Protein AF-A0A7S4Q1H0-F1 (afdb_monomer_lite)

Structure (mmCIF, N/CA/C/O backbone):
data_AF-A0A7S4Q1H0-F1
#
_entry.id   AF-A0A7S4Q1H0-F1
#
loop_
_atom_site.group_PDB
_atom_site.id
_atom_site.type_symbol
_atom_site.label_atom_id
_atom_site.label_alt_id
_atom_site.label_comp_id
_atom_site.label_asym_id
_atom_site.label_entity_id
_atom_site.label_seq_id
_atom_site.pdbx_PDB_ins_code
_atom_site.Cartn_x
_atom_site.Cartn_y
_atom_site.Cartn_z
_atom_site.occupancy
_atom_site.B_iso_or_equiv
_atom_site.auth_seq_id
_atom_site.auth_comp_id
_atom_site.auth_asym_id
_atom_site.auth_atom_id
_atom_site.pdbx_PDB_model_num
ATOM 1 N N . GLU A 1 1 ? -28.116 6.107 12.274 1.00 44.00 1 GLU A N 1
ATOM 2 C CA . GLU A 1 1 ? -28.711 5.868 10.937 1.00 44.00 1 GLU A CA 1
ATOM 3 C C . GLU A 1 1 ? -27.842 6.296 9.748 1.00 44.00 1 GLU A C 1
ATOM 5 O O . GLU A 1 1 ? -27.998 5.730 8.678 1.00 44.00 1 GLU A O 1
ATOM 10 N N . THR A 1 2 ? -26.860 7.191 9.889 1.00 46.03 2 THR A N 1
ATOM 11 C CA . THR A 1 2 ? -25.974 7.597 8.771 1.00 46.03 2 THR A CA 1
ATOM 12 C C . THR A 1 2 ? -24.929 6.546 8.357 1.00 46.03 2 THR A C 1
ATOM 14 O O . THR A 1 2 ? -24.353 6.636 7.277 1.00 46.03 2 THR A O 1
ATOM 17 N N . THR A 1 3 ? -24.691 5.531 9.190 1.00 39.44 3 THR A N 1
ATOM 18 C CA . THR A 1 3 ? -23.651 4.504 9.005 1.00 39.44 3 THR A CA 1
ATOM 19 C C . THR A 1 3 ? -24.088 3.334 8.121 1.00 39.44 3 THR A C 1
ATOM 21 O O . THR A 1 3 ? -23.248 2.732 7.459 1.00 39.44 3 THR A O 1
ATOM 24 N N . GLN A 1 4 ? -25.390 3.036 8.059 1.00 47.34 4 GLN A N 1
ATOM 25 C CA . GLN A 1 4 ? -25.937 2.035 7.135 1.00 47.34 4 GLN A CA 1
ATOM 26 C C . GLN A 1 4 ? -26.019 2.578 5.700 1.00 47.34 4 GLN A C 1
ATOM 28 O O . GLN A 1 4 ? -25.719 1.854 4.757 1.00 47.34 4 GLN A O 1
ATOM 33 N N . LEU A 1 5 ? -26.299 3.876 5.527 1.00 44.53 5 LEU A N 1
ATOM 34 C CA . LEU A 1 5 ? -26.477 4.474 4.199 1.00 44.53 5 LEU A CA 1
ATOM 35 C C . LEU A 1 5 ? -25.181 4.541 3.359 1.00 44.53 5 LEU A C 1
ATOM 37 O O . LEU A 1 5 ? -25.241 4.533 2.134 1.00 44.53 5 LEU A O 1
ATOM 41 N N . LEU A 1 6 ? -24.004 4.594 3.999 1.00 48.94 6 LEU A N 1
ATOM 42 C CA . LEU A 1 6 ? -22.696 4.621 3.317 1.00 48.94 6 LEU A CA 1
ATOM 43 C C . LEU A 1 6 ? -22.187 3.231 2.900 1.00 48.94 6 LEU A C 1
ATOM 45 O O . LEU A 1 6 ? -21.289 3.150 2.066 1.00 48.94 6 LEU A O 1
ATOM 49 N N . LEU A 1 7 ? -22.759 2.158 3.458 1.00 51.53 7 LEU A N 1
ATOM 50 C CA . LEU A 1 7 ? -22.417 0.770 3.128 1.00 51.53 7 LEU A CA 1
ATOM 51 C C . LEU A 1 7 ? -23.312 0.176 2.023 1.00 51.53 7 LEU A C 1
ATOM 53 O O . LEU A 1 7 ? -22.919 -0.809 1.403 1.00 51.53 7 LEU A O 1
ATOM 57 N N . ASP A 1 8 ? -24.470 0.790 1.751 1.00 43.31 8 ASP A N 1
ATOM 58 C CA . ASP A 1 8 ? -25.420 0.362 0.706 1.00 43.31 8 ASP A CA 1
ATOM 59 C C . ASP A 1 8 ? -25.086 0.890 -0.699 1.00 43.31 8 ASP A C 1
ATOM 61 O O . ASP A 1 8 ? -25.554 0.366 -1.713 1.00 43.31 8 ASP A O 1
ATOM 65 N N . VAL A 1 9 ? -24.220 1.897 -0.797 1.00 42.66 9 VAL A N 1
ATOM 66 C CA . VAL A 1 9 ? -23.607 2.284 -2.070 1.00 42.66 9 VAL A CA 1
ATOM 67 C C . VAL A 1 9 ? -22.323 1.470 -2.207 1.00 42.66 9 VAL A C 1
ATOM 69 O O . VAL A 1 9 ? -21.642 1.246 -1.217 1.00 42.66 9 VAL A O 1
ATOM 72 N N . ARG A 1 10 ? -21.955 1.035 -3.419 1.00 49.09 10 ARG A N 1
ATOM 73 C CA . ARG A 1 10 ? -20.726 0.274 -3.756 1.00 49.09 10 ARG A CA 1
ATOM 74 C C . ARG A 1 10 ? -19.393 0.994 -3.423 1.00 49.09 10 ARG A C 1
ATOM 76 O O . ARG A 1 10 ? -18.404 0.829 -4.136 1.00 49.09 10 ARG A O 1
ATOM 83 N N . ALA A 1 11 ? -19.357 1.840 -2.403 1.00 54.50 11 ALA A N 1
ATOM 84 C CA . ALA A 1 11 ? -18.175 2.477 -1.872 1.00 54.50 11 ALA A CA 1
ATOM 85 C C . ALA A 1 11 ? -17.279 1.409 -1.239 1.00 54.50 11 ALA A C 1
ATOM 87 O O . ALA A 1 11 ? -17.651 0.742 -0.275 1.00 54.50 11 ALA A O 1
ATOM 88 N N . SER A 1 12 ? -16.084 1.233 -1.797 1.00 63.59 12 SER A N 1
ATOM 89 C CA . SER A 1 12 ? -15.080 0.370 -1.186 1.00 63.59 12 SER A CA 1
ATOM 90 C C . SER A 1 12 ? -14.740 0.917 0.213 1.00 63.59 12 SER A C 1
ATOM 92 O O . SER A 1 12 ? -14.358 2.083 0.323 1.00 63.59 12 SER A O 1
ATOM 94 N N . PRO A 1 13 ? -14.819 0.109 1.286 1.00 64.44 13 PRO A N 1
ATOM 95 C CA . PRO A 1 13 ? -14.624 0.572 2.670 1.00 64.44 13 PRO A CA 1
ATOM 96 C C . PRO A 1 13 ? -13.182 1.010 2.978 1.00 64.44 13 PRO A C 1
ATOM 98 O O . PRO A 1 13 ? -12.915 1.564 4.040 1.00 64.44 13 PRO A O 1
ATOM 101 N N . ASN A 1 14 ? -12.267 0.781 2.034 1.00 70.12 14 ASN A N 1
ATOM 102 C CA . ASN A 1 14 ? -10.851 1.133 2.100 1.00 70.12 14 ASN A CA 1
ATOM 103 C C . ASN A 1 14 ? -10.523 2.452 1.385 1.00 70.12 14 ASN A C 1
ATOM 105 O O . ASN A 1 14 ? -9.353 2.797 1.265 1.00 70.12 14 ASN A O 1
ATOM 109 N N . ILE A 1 15 ? -11.517 3.184 0.864 1.00 67.81 15 ILE A N 1
ATOM 110 C CA . ILE A 1 15 ? -11.254 4.461 0.185 1.00 67.81 15 ILE A CA 1
ATOM 111 C C . ILE A 1 15 ? -10.719 5.467 1.202 1.00 67.81 15 ILE A C 1
ATOM 113 O O . ILE A 1 15 ? -11.435 5.901 2.101 1.00 67.81 15 ILE A O 1
ATOM 117 N N . ALA A 1 16 ? -9.462 5.857 1.031 1.00 67.31 16 ALA A N 1
ATOM 118 C CA . ALA A 1 16 ? -8.827 6.880 1.837 1.00 67.31 16 ALA A CA 1
ATOM 119 C C . ALA A 1 16 ? -9.305 8.289 1.439 1.00 67.31 16 ALA A C 1
ATOM 121 O O . ALA A 1 16 ? -9.498 8.606 0.261 1.00 67.31 16 ALA A O 1
ATOM 122 N N . SER A 1 17 ? -9.480 9.159 2.432 1.00 65.94 17 SER A N 1
ATOM 123 C CA . SER A 1 17 ? -9.762 10.578 2.228 1.00 65.94 17 SER A CA 1
ATOM 124 C C . SER A 1 17 ? -8.616 11.258 1.483 1.00 65.94 17 SER A C 1
ATOM 126 O O . SER A 1 17 ? -7.442 11.023 1.769 1.00 65.94 17 SER A O 1
ATOM 128 N N . ARG A 1 18 ? -8.955 12.206 0.599 1.00 57.50 18 ARG A N 1
ATOM 129 C CA . ARG A 1 18 ? -7.971 13.070 -0.075 1.00 57.50 18 ARG A CA 1
ATOM 130 C C . ARG A 1 18 ? -7.123 13.894 0.899 1.00 57.50 18 ARG A C 1
ATOM 132 O O . ARG A 1 18 ? -6.044 14.344 0.538 1.00 57.50 18 ARG A O 1
ATOM 139 N N . ARG A 1 19 ? -7.591 14.104 2.132 1.00 57.16 19 ARG A N 1
ATOM 140 C CA . ARG A 1 19 ? -6.832 14.803 3.171 1.00 57.16 19 ARG A CA 1
ATOM 141 C C . ARG A 1 19 ? -6.260 13.784 4.151 1.00 57.16 19 ARG A C 1
ATOM 143 O O . ARG A 1 19 ? -6.998 13.201 4.940 1.00 57.16 19 ARG A O 1
ATOM 150 N N . GLY A 1 20 ? -4.948 13.580 4.079 1.00 58.66 20 GLY A N 1
ATOM 151 C CA . GLY A 1 20 ? -4.196 12.754 5.025 1.00 58.66 20 GLY A CA 1
ATOM 152 C C . GLY A 1 20 ? -4.383 11.244 4.880 1.00 58.66 20 GLY A C 1
ATOM 153 O O . GLY A 1 20 ? -3.888 10.514 5.727 1.00 58.66 20 GLY A O 1
ATOM 154 N N . ALA A 1 21 ? -5.073 10.771 3.835 1.00 69.88 21 ALA A N 1
ATOM 155 C CA . ALA A 1 21 ? -5.331 9.352 3.581 1.00 69.88 21 ALA A CA 1
ATOM 156 C C . ALA A 1 21 ? -6.079 8.619 4.713 1.00 69.88 21 ALA A C 1
ATOM 158 O O . ALA A 1 21 ? -5.838 7.446 4.984 1.00 69.88 21 ALA A O 1
ATOM 159 N N . LEU A 1 22 ? -7.011 9.308 5.376 1.00 75.38 22 LEU A N 1
ATOM 160 C CA . LEU A 1 22 ? -7.835 8.705 6.425 1.00 75.38 22 LEU A CA 1
ATOM 161 C C . LEU A 1 22 ? -8.881 7.761 5.831 1.00 75.38 22 LEU A C 1
ATOM 163 O O . LEU A 1 22 ? -9.713 8.191 5.031 1.00 75.38 22 LEU A O 1
ATOM 167 N N . THR A 1 23 ? -8.869 6.496 6.240 1.00 82.44 23 THR A N 1
ATOM 168 C CA . THR A 1 23 ? -9.902 5.524 5.867 1.00 82.44 23 THR A CA 1
ATOM 169 C C . THR A 1 23 ? -11.144 5.686 6.753 1.00 82.44 23 THR A C 1
ATOM 171 O O . THR A 1 23 ? -11.045 6.193 7.877 1.00 82.44 23 THR A O 1
ATOM 174 N N . PRO A 1 24 ? -12.324 5.217 6.309 1.00 83.06 24 PRO A N 1
ATOM 175 C CA . PRO A 1 24 ? -13.521 5.170 7.143 1.00 83.06 24 PRO A CA 1
ATOM 176 C C . PRO A 1 24 ? -13.282 4.467 8.483 1.00 83.06 24 PRO A C 1
ATOM 178 O O . PRO A 1 24 ? -13.817 4.891 9.503 1.00 83.06 24 PRO A O 1
ATOM 181 N N . LEU A 1 25 ? -12.444 3.423 8.492 1.00 85.56 25 LEU A N 1
ATOM 182 C CA . LEU A 1 25 ? -12.119 2.672 9.702 1.00 85.56 25 LEU A CA 1
ATOM 183 C C . LEU A 1 25 ? -11.221 3.470 10.659 1.00 85.56 25 LEU A C 1
ATOM 185 O O . LEU A 1 25 ? -11.446 3.418 11.864 1.00 85.56 25 LEU A O 1
ATOM 189 N N . MET A 1 26 ? -10.271 4.264 10.150 1.00 85.56 26 MET A N 1
ATOM 190 C CA . MET A 1 26 ? -9.488 5.190 10.983 1.00 85.56 26 MET A CA 1
ATOM 191 C C . MET A 1 26 ? -10.375 6.255 11.628 1.00 85.56 26 MET A C 1
ATOM 193 O O . MET A 1 26 ? -10.241 6.514 12.817 1.00 85.56 26 MET A O 1
ATOM 197 N N . LEU A 1 27 ? -11.313 6.836 10.872 1.00 85.00 27 LEU A N 1
ATOM 198 C CA . LEU A 1 27 ? -12.259 7.829 11.399 1.00 85.00 27 LEU A CA 1
ATOM 199 C C . LEU A 1 27 ? -13.192 7.219 12.456 1.00 85.00 27 LEU A C 1
ATOM 201 O O . LEU A 1 27 ? -13.474 7.838 13.481 1.00 85.00 27 LEU A O 1
ATOM 205 N N . ALA A 1 28 ? -13.648 5.986 12.233 1.00 87.69 28 ALA A N 1
ATOM 206 C CA . ALA A 1 28 ? -14.448 5.255 13.208 1.00 87.69 28 ALA A CA 1
ATOM 207 C C . ALA A 1 28 ? -13.664 4.996 14.503 1.00 87.69 28 ALA A C 1
ATOM 209 O O . ALA A 1 28 ? -14.201 5.200 15.595 1.00 87.69 28 ALA A O 1
ATOM 210 N N . ALA A 1 29 ? -12.390 4.619 14.384 1.00 89.75 29 ALA A N 1
ATOM 211 C CA . ALA A 1 29 ? -11.518 4.380 15.524 1.00 89.75 29 ALA A CA 1
ATOM 212 C C . ALA A 1 29 ? -11.158 5.669 16.280 1.00 89.75 29 ALA A C 1
ATOM 214 O O . ALA A 1 29 ? -11.185 5.667 17.508 1.00 89.75 29 ALA A O 1
ATOM 215 N N . ASP A 1 30 ? -10.919 6.774 15.568 1.00 88.31 30 ASP A N 1
ATOM 216 C CA . ASP A 1 30 ? -10.700 8.115 16.133 1.00 88.31 30 ASP A CA 1
ATOM 217 C C . ASP A 1 30 ? -11.925 8.614 16.921 1.00 88.31 30 ASP A C 1
ATOM 219 O O . ASP A 1 30 ? -11.792 9.220 17.979 1.00 88.31 30 ASP A O 1
ATOM 223 N N . SER A 1 31 ? -13.135 8.270 16.466 1.00 86.94 31 SER A N 1
ATOM 224 C CA . SER A 1 31 ? -14.382 8.583 17.181 1.00 86.94 31 SER A CA 1
ATOM 225 C C . SER A 1 31 ? -14.691 7.659 18.372 1.00 86.94 31 SER A C 1
ATOM 227 O O . SER A 1 31 ? -15.638 7.915 19.117 1.00 86.94 31 SER A O 1
ATOM 229 N N . GLY A 1 32 ? -13.949 6.558 18.540 1.00 86.69 32 GLY A N 1
ATOM 230 C CA . GLY A 1 32 ? -14.203 5.554 19.580 1.00 86.69 32 GLY A CA 1
ATOM 231 C C . GLY A 1 32 ? -15.481 4.729 19.366 1.00 86.69 32 GLY A C 1
ATOM 232 O O . GLY A 1 32 ? -15.994 4.126 20.312 1.00 86.69 32 GLY A O 1
ATOM 233 N N . SER A 1 33 ? -16.024 4.701 18.144 1.00 89.25 33 SER A N 1
ATOM 234 C CA . SER A 1 33 ? -17.280 4.014 17.831 1.00 89.25 33 SER A CA 1
ATOM 235 C C . SER A 1 33 ? -17.050 2.531 17.526 1.00 89.25 33 SER A C 1
ATOM 237 O O . SER A 1 33 ? -16.709 2.149 16.404 1.00 89.25 33 SER A O 1
ATOM 239 N N . VAL A 1 34 ? -17.270 1.681 18.533 1.00 89.00 34 VAL A N 1
ATOM 240 C CA . VAL A 1 34 ? -17.137 0.215 18.425 1.00 89.00 34 VAL A CA 1
ATOM 241 C C . VAL A 1 34 ? -18.067 -0.355 17.352 1.00 89.00 34 VAL A C 1
ATOM 243 O O . VAL A 1 34 ? -17.632 -1.146 16.515 1.00 89.00 34 VAL A O 1
ATOM 246 N N . ASP A 1 35 ? -19.325 0.091 17.321 1.00 86.75 35 ASP A N 1
ATOM 247 C CA . ASP A 1 35 ? -20.328 -0.402 16.372 1.00 86.75 35 ASP A CA 1
ATOM 248 C C . ASP A 1 35 ? -19.969 -0.063 14.923 1.00 86.75 35 ASP A C 1
ATOM 250 O O . ASP A 1 35 ? -20.118 -0.897 14.024 1.00 86.75 35 ASP A O 1
ATOM 254 N N . LEU A 1 36 ? -19.454 1.151 14.692 1.00 84.06 36 LEU A N 1
ATOM 255 C CA . LEU A 1 36 ? -19.029 1.590 13.368 1.00 84.06 36 LEU A CA 1
ATOM 256 C C . LEU A 1 36 ? -17.782 0.835 12.903 1.00 84.06 36 LEU A C 1
ATOM 258 O O . LEU A 1 36 ? -17.741 0.380 11.760 1.00 84.06 36 LEU A O 1
ATOM 262 N N . CYS A 1 37 ? -16.807 0.631 13.795 1.00 87.12 37 CYS A N 1
ATOM 263 C CA . CYS A 1 37 ? -15.647 -0.212 13.509 1.00 87.12 37 CYS A CA 1
ATOM 264 C C . CYS A 1 37 ? -16.092 -1.633 13.136 1.00 87.12 37 CYS A C 1
ATOM 266 O O . CYS A 1 37 ? -15.687 -2.154 12.100 1.00 87.12 37 CYS A O 1
ATOM 268 N N . GLY A 1 38 ? -16.995 -2.234 13.915 1.00 84.19 38 GLY A N 1
ATOM 269 C CA . GLY A 1 38 ? -17.528 -3.568 13.639 1.00 84.19 38 GLY A CA 1
ATOM 270 C C . GLY A 1 38 ? -18.278 -3.658 12.306 1.00 84.19 38 GLY A C 1
ATOM 271 O O . GLY A 1 38 ? -18.146 -4.649 11.588 1.00 84.19 38 GLY A O 1
ATOM 272 N N . ALA A 1 39 ? -19.046 -2.628 11.941 1.00 81.75 39 ALA A N 1
ATOM 273 C CA . ALA A 1 39 ? -19.740 -2.565 10.655 1.00 81.75 39 ALA A CA 1
ATOM 274 C C . ALA A 1 39 ? -18.772 -2.495 9.467 1.00 81.75 39 ALA A C 1
ATOM 276 O O . ALA A 1 39 ? -18.934 -3.240 8.500 1.00 81.75 39 ALA A O 1
ATOM 277 N N . LEU A 1 40 ? -17.741 -1.656 9.563 1.00 81.44 40 LEU A N 1
ATOM 278 C CA . LEU A 1 40 ? -16.721 -1.511 8.526 1.00 81.44 40 LEU A CA 1
ATOM 279 C C . LEU A 1 40 ? -15.878 -2.782 8.377 1.00 81.44 40 LEU A C 1
ATOM 281 O O . LEU A 1 40 ? -15.647 -3.238 7.258 1.00 81.44 40 LEU A O 1
ATOM 285 N N . LEU A 1 41 ? -15.489 -3.416 9.484 1.00 81.12 41 LEU A N 1
ATOM 286 C CA . LEU A 1 41 ? -14.774 -4.695 9.464 1.00 81.12 41 LEU A CA 1
ATOM 287 C C . LEU A 1 41 ? -15.608 -5.801 8.801 1.00 81.12 41 LEU A C 1
ATOM 289 O O . LEU A 1 41 ? -15.103 -6.521 7.940 1.00 81.12 41 LEU A O 1
ATOM 293 N N . ARG A 1 42 ? -16.912 -5.888 9.110 1.00 78.56 42 ARG A N 1
ATOM 294 C CA . ARG A 1 42 ? -17.844 -6.805 8.421 1.00 78.56 42 ARG A CA 1
ATOM 295 C C . ARG A 1 42 ? -17.952 -6.516 6.924 1.00 78.56 42 ARG A C 1
ATOM 297 O O . ARG A 1 42 ? -18.091 -7.448 6.134 1.00 78.56 42 ARG A O 1
ATOM 304 N N . ALA A 1 43 ? -17.828 -5.253 6.527 1.00 73.38 43 ALA A N 1
ATOM 305 C CA . ALA A 1 43 ? -17.765 -4.841 5.128 1.00 73.38 43 ALA A CA 1
ATOM 306 C C . ALA A 1 43 ? -16.410 -5.131 4.450 1.00 73.38 43 ALA A C 1
ATOM 308 O O . ALA A 1 43 ? -16.247 -4.812 3.275 1.00 73.38 43 ALA A O 1
ATOM 309 N N . ARG A 1 44 ? -15.464 -5.789 5.140 1.00 73.44 44 ARG A N 1
ATOM 310 C CA . ARG A 1 44 ? -14.085 -6.067 4.697 1.00 73.44 44 ARG A CA 1
ATOM 311 C C . ARG A 1 44 ? -13.189 -4.826 4.630 1.00 73.44 44 ARG A C 1
ATOM 313 O O . ARG A 1 44 ? -12.318 -4.753 3.760 1.00 73.44 44 ARG A O 1
ATOM 320 N N . ALA A 1 45 ? -13.387 -3.870 5.538 1.00 76.56 45 ALA A N 1
ATOM 321 C CA . ALA A 1 45 ? -12.411 -2.810 5.766 1.00 76.56 45 ALA A CA 1
ATOM 322 C C . ALA A 1 45 ? -11.072 -3.405 6.230 1.00 76.56 45 ALA A C 1
ATOM 324 O O . ALA A 1 45 ? -11.046 -4.278 7.098 1.00 76.56 45 ALA A O 1
ATOM 325 N N . ASP A 1 46 ? -9.969 -2.930 5.661 1.00 76.81 46 ASP A N 1
ATOM 326 C CA . ASP A 1 46 ? -8.624 -3.350 6.039 1.00 76.81 46 ASP A CA 1
ATOM 327 C C . ASP A 1 46 ? -8.115 -2.484 7.205 1.00 76.81 46 ASP A C 1
ATOM 329 O O . ASP A 1 46 ? -7.916 -1.273 7.081 1.00 76.81 46 ASP A O 1
ATOM 333 N N . ALA A 1 47 ? -7.944 -3.121 8.365 1.00 81.94 47 ALA A N 1
ATOM 334 C CA . ALA A 1 47 ? -7.508 -2.482 9.603 1.00 81.94 47 ALA A CA 1
ATOM 335 C C . ALA A 1 47 ? -6.022 -2.109 9.618 1.00 81.94 47 ALA A C 1
ATOM 337 O O . ALA A 1 47 ? -5.637 -1.261 10.423 1.00 81.94 47 ALA A O 1
ATOM 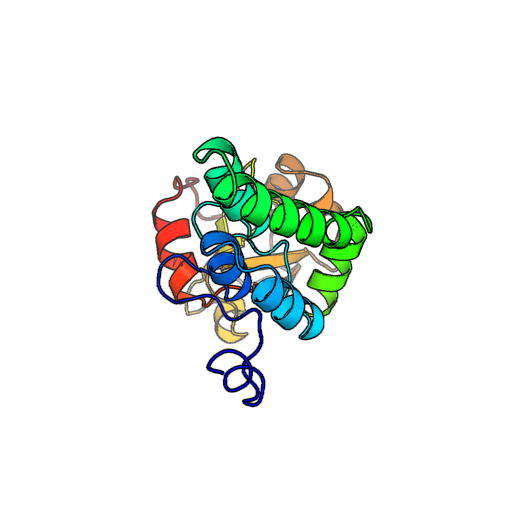338 N N . ALA A 1 48 ? -5.196 -2.703 8.749 1.00 78.25 48 ALA A N 1
ATOM 339 C CA . ALA A 1 48 ? -3.759 -2.424 8.729 1.00 78.25 48 ALA A CA 1
ATOM 340 C C . ALA A 1 48 ? -3.371 -1.315 7.745 1.00 78.25 48 ALA A C 1
ATOM 342 O O . ALA A 1 48 ? -2.186 -0.999 7.623 1.00 78.25 48 ALA A O 1
ATOM 343 N N . LEU A 1 49 ? -4.344 -0.723 7.045 1.00 74.50 49 LEU A N 1
ATOM 344 C CA . LEU A 1 49 ? -4.089 0.457 6.230 1.00 74.50 49 LEU A CA 1
ATOM 345 C C . LEU A 1 49 ? -3.517 1.555 7.104 1.00 74.50 49 LEU A C 1
ATOM 347 O O . LEU A 1 49 ? -4.041 1.831 8.182 1.00 74.50 49 LEU A O 1
ATOM 351 N N . LYS A 1 50 ? -2.448 2.175 6.616 1.00 74.44 50 LYS A N 1
ATOM 352 C CA . LYS A 1 50 ? -1.791 3.305 7.255 1.00 74.44 50 LYS A CA 1
ATOM 353 C C . LYS A 1 50 ? -2.087 4.566 6.468 1.00 74.44 50 LYS A C 1
ATOM 355 O O . LYS A 1 50 ? -2.210 4.524 5.249 1.00 74.44 50 LYS A O 1
ATOM 360 N N . ASN A 1 51 ? -2.219 5.673 7.176 1.00 68.69 51 ASN A N 1
ATOM 361 C CA . ASN A 1 51 ? -2.408 6.987 6.587 1.00 68.69 51 ASN A CA 1
ATOM 362 C C . ASN A 1 51 ? -1.051 7.643 6.261 1.00 68.69 51 ASN A C 1
ATOM 364 O O . ASN A 1 51 ? 0.000 7.009 6.370 1.00 68.69 51 ASN A O 1
ATOM 368 N N . CYS A 1 52 ? -1.045 8.930 5.896 1.00 63.47 52 CYS A N 1
ATOM 369 C CA . CYS A 1 52 ? 0.195 9.629 5.537 1.00 63.47 52 CYS A CA 1
ATOM 370 C C . CYS A 1 52 ? 1.211 9.794 6.680 1.00 63.47 52 CYS A C 1
ATOM 372 O O . CYS A 1 52 ? 2.366 10.114 6.418 1.00 63.47 52 CYS A O 1
ATOM 374 N N . ASN A 1 53 ? 0.775 9.583 7.921 1.00 60.09 53 ASN A N 1
ATOM 375 C CA . ASN A 1 53 ? 1.597 9.640 9.126 1.00 60.09 53 ASN A CA 1
ATOM 376 C C . ASN A 1 53 ? 1.989 8.236 9.607 1.00 60.09 53 ASN A C 1
ATOM 378 O O . ASN A 1 53 ? 2.379 8.079 10.758 1.00 60.09 53 ASN A O 1
ATOM 382 N N . PHE A 1 54 ? 1.827 7.215 8.759 1.00 67.62 54 PHE A N 1
ATOM 383 C CA . PHE A 1 54 ? 2.053 5.806 9.085 1.00 67.62 54 PHE A CA 1
ATOM 384 C C . PHE A 1 54 ? 1.145 5.245 10.193 1.00 67.62 54 PHE A C 1
ATOM 386 O O . PHE A 1 54 ? 1.429 4.174 10.727 1.00 67.62 54 PHE A O 1
ATOM 393 N N . MET A 1 55 ? 0.028 5.920 10.482 1.00 71.31 55 MET A N 1
ATOM 394 C CA . MET A 1 55 ? -0.928 5.532 11.522 1.00 71.31 55 MET A CA 1
ATOM 395 C C . MET A 1 55 ? -2.069 4.711 10.927 1.00 71.31 55 MET A C 1
ATOM 397 O O . MET A 1 55 ? -2.692 5.132 9.948 1.00 71.31 55 MET A O 1
ATOM 401 N N . ASN A 1 56 ? -2.372 3.569 11.531 1.00 84.88 56 ASN A N 1
ATOM 402 C CA . ASN A 1 56 ? -3.542 2.748 11.231 1.00 84.88 56 ASN A CA 1
ATOM 403 C C . ASN A 1 56 ? -4.710 3.048 12.191 1.00 84.88 56 ASN A C 1
ATOM 405 O O . ASN A 1 56 ? -4.602 3.873 13.097 1.00 84.88 56 ASN A O 1
ATOM 409 N N . ALA A 1 57 ? -5.851 2.378 12.005 1.00 87.62 57 ALA A N 1
ATOM 410 C CA . ALA A 1 57 ? -7.028 2.590 12.853 1.00 87.62 57 ALA A CA 1
ATOM 411 C C . ALA A 1 57 ? -6.774 2.274 14.344 1.00 87.62 57 ALA A C 1
ATOM 413 O O . ALA A 1 57 ? -7.293 2.964 15.221 1.00 87.62 57 ALA A O 1
ATOM 414 N N . MET A 1 58 ? -5.954 1.265 14.644 1.00 86.88 58 MET A N 1
ATOM 415 C CA . MET A 1 58 ? -5.606 0.887 16.015 1.00 86.88 58 MET A CA 1
ATOM 416 C C . MET A 1 58 ? -4.733 1.953 16.686 1.00 86.88 58 MET A C 1
ATOM 418 O O . MET A 1 58 ? -4.977 2.275 17.849 1.00 86.88 58 MET A O 1
ATOM 422 N N . ASP A 1 59 ? -3.802 2.567 15.952 1.00 83.81 59 ASP A N 1
ATOM 423 C CA . ASP A 1 59 ? -2.935 3.631 16.469 1.00 83.81 59 ASP A CA 1
ATOM 424 C C . ASP A 1 59 ? -3.747 4.864 16.911 1.00 83.81 59 ASP A C 1
ATOM 426 O O . ASP A 1 59 ? -3.466 5.461 17.955 1.00 83.81 59 ASP A O 1
ATOM 430 N N . TYR A 1 60 ? -4.810 5.210 16.172 1.00 85.94 60 TYR A N 1
ATOM 431 C CA . TYR A 1 60 ? -5.764 6.256 16.572 1.00 85.94 60 TYR A CA 1
ATOM 432 C C . TYR A 1 60 ? -6.497 5.896 17.871 1.00 85.94 60 TYR A C 1
ATOM 434 O O . TYR A 1 60 ? -6.535 6.700 18.806 1.00 85.94 60 TYR A O 1
ATOM 442 N N . ALA A 1 61 ? -7.034 4.676 17.965 1.00 88.81 61 ALA A N 1
ATOM 443 C CA . ALA A 1 61 ? -7.751 4.229 19.158 1.00 88.81 61 ALA A CA 1
ATOM 444 C C . ALA A 1 61 ? -6.841 4.183 20.401 1.00 88.81 61 ALA A C 1
ATOM 446 O O . ALA A 1 61 ? -7.238 4.636 21.477 1.00 88.81 61 ALA A O 1
ATOM 447 N N . MET A 1 62 ? -5.599 3.708 20.259 1.00 85.94 62 MET A N 1
ATOM 448 C CA . MET A 1 62 ? -4.611 3.720 21.343 1.00 85.94 62 MET A CA 1
ATOM 449 C C . MET A 1 62 ? -4.234 5.142 21.765 1.00 85.94 62 MET A C 1
ATOM 451 O O . MET A 1 62 ? -4.158 5.432 22.961 1.00 85.94 62 MET A O 1
ATOM 455 N N . GLY A 1 63 ? -4.033 6.040 20.796 1.00 84.50 63 GLY A N 1
ATOM 456 C CA . GLY A 1 63 ? -3.683 7.436 21.046 1.00 84.50 63 GLY A CA 1
ATOM 457 C C . GLY A 1 63 ? -4.706 8.168 21.917 1.00 84.50 63 GLY A C 1
ATOM 458 O O . GLY A 1 63 ? -4.309 8.987 22.749 1.00 84.50 63 GLY A O 1
ATOM 459 N N . HIS A 1 64 ? -5.994 7.846 21.768 1.00 85.00 64 HIS A N 1
ATOM 460 C CA . HIS A 1 64 ? -7.077 8.356 22.616 1.00 85.00 64 HIS A CA 1
ATOM 461 C C . HIS A 1 64 ? -7.208 7.605 23.942 1.00 85.00 64 HIS A C 1
ATOM 463 O O . HIS A 1 64 ? -7.407 8.235 24.980 1.00 85.00 64 HIS A O 1
ATOM 469 N N . GLN A 1 65 ? -7.034 6.278 23.947 1.00 83.25 65 GLN A N 1
ATOM 470 C CA . GLN A 1 65 ? -7.071 5.468 25.171 1.00 83.25 65 GLN A CA 1
ATOM 471 C C . GLN A 1 65 ? -6.046 5.939 26.217 1.00 83.25 65 GLN A C 1
ATOM 473 O O . GLN A 1 65 ? -6.330 5.890 27.411 1.00 83.25 65 GLN A O 1
ATOM 478 N N . MET A 1 66 ? -4.865 6.384 25.780 1.00 78.44 66 MET A N 1
ATOM 479 C CA . MET A 1 66 ? -3.808 6.875 26.675 1.00 78.44 66 MET A CA 1
ATOM 480 C C . MET A 1 66 ? -4.035 8.316 27.154 1.00 78.44 66 MET A C 1
ATOM 482 O O . MET A 1 66 ? -3.493 8.706 28.183 1.00 78.44 66 MET A O 1
ATOM 486 N N . ARG A 1 67 ? -4.814 9.113 26.411 1.00 80.94 67 ARG A N 1
ATOM 487 C CA . ARG A 1 67 ? -5.081 10.533 26.704 1.00 80.94 67 ARG A CA 1
ATOM 488 C C . ARG A 1 67 ? -6.313 10.759 27.574 1.00 80.94 67 ARG A C 1
ATOM 490 O O . ARG A 1 67 ? -6.421 11.807 28.203 1.00 80.94 67 ARG A O 1
ATOM 497 N N . HIS A 1 68 ? -7.245 9.812 27.574 1.00 82.50 68 HIS A N 1
ATOM 498 C CA . HIS A 1 68 ? -8.520 9.924 28.270 1.00 82.50 68 HIS A CA 1
ATOM 499 C C . HIS A 1 68 ? -8.629 8.948 29.445 1.00 82.50 68 HIS A C 1
ATOM 501 O O . HIS A 1 68 ? -8.000 7.891 29.473 1.00 82.50 68 HIS A O 1
ATOM 507 N N . GLU A 1 69 ? -9.490 9.284 30.404 1.00 81.50 69 GLU A N 1
ATOM 508 C CA . GLU A 1 69 ? -9.795 8.470 31.582 1.00 81.50 69 GLU A CA 1
ATOM 509 C C . GLU A 1 69 ? -11.298 8.145 31.653 1.00 81.50 69 GLU A C 1
ATOM 511 O O . GLU A 1 69 ? -12.105 8.666 30.878 1.00 81.50 69 GLU A O 1
ATOM 516 N N . GLY A 1 70 ? -11.678 7.236 32.554 1.00 84.62 70 GLY A N 1
ATOM 517 C CA . GLY A 1 70 ? -13.079 6.873 32.792 1.00 84.62 70 GLY A 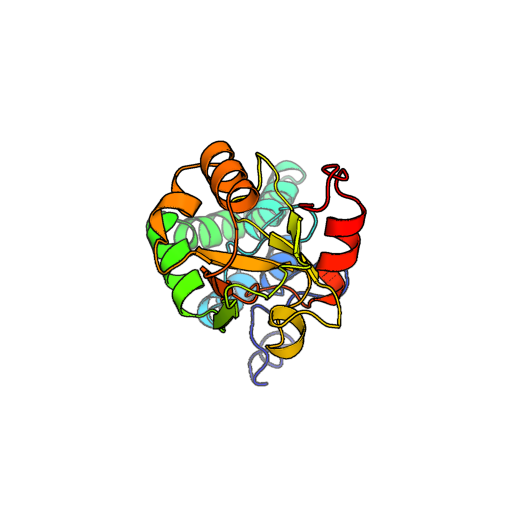CA 1
ATOM 518 C C . GLY A 1 70 ? -13.755 6.153 31.618 1.00 84.62 70 GLY A C 1
ATOM 519 O O . GLY A 1 70 ? -13.161 5.296 30.961 1.00 84.62 70 GLY A O 1
ATOM 520 N N . GLU A 1 71 ? -15.021 6.485 31.360 1.00 81.69 71 GLU A N 1
ATOM 521 C CA . GLU A 1 71 ? -15.855 5.839 30.333 1.00 81.69 71 GLU A CA 1
ATOM 522 C C . GLU A 1 71 ? -15.290 5.999 28.916 1.00 81.69 71 GLU A C 1
ATOM 524 O O . GLU A 1 71 ? -15.355 5.077 28.101 1.00 81.69 71 GLU A O 1
ATOM 529 N N . THR A 1 72 ? -14.675 7.146 28.621 1.00 82.38 72 THR A N 1
ATOM 530 C CA . THR A 1 72 ? -14.053 7.414 27.319 1.00 82.38 72 THR A CA 1
ATOM 531 C C . THR A 1 72 ? -12.908 6.438 27.055 1.00 82.38 72 THR A C 1
ATOM 533 O O . THR A 1 72 ? -12.854 5.824 25.991 1.00 82.38 72 THR A O 1
ATOM 536 N N . ARG A 1 73 ? -12.047 6.190 28.052 1.00 87.38 73 ARG A N 1
ATOM 537 C CA . ARG A 1 73 ? -10.975 5.186 27.958 1.00 87.38 73 ARG A CA 1
ATOM 538 C C . ARG A 1 73 ? -11.516 3.780 27.712 1.00 87.38 73 ARG A C 1
ATOM 540 O O . ARG A 1 73 ? -10.923 3.025 26.946 1.00 87.38 73 ARG A O 1
ATOM 547 N N . GLN A 1 74 ? -12.633 3.424 28.347 1.00 84.69 74 GLN A N 1
ATOM 548 C CA . GLN A 1 74 ? -13.262 2.112 28.171 1.00 84.69 74 GLN A CA 1
ATOM 549 C C . GLN A 1 74 ? -13.802 1.923 26.748 1.00 84.69 74 GLN A C 1
ATOM 551 O O . GLN A 1 74 ? -13.621 0.849 26.174 1.00 84.69 74 GLN A O 1
ATOM 556 N N . ARG A 1 75 ? -14.386 2.970 26.146 1.00 87.50 75 ARG A N 1
ATOM 557 C CA . ARG A 1 75 ? -14.834 2.944 24.741 1.00 87.50 75 ARG A CA 1
ATOM 558 C C . ARG A 1 75 ? -13.672 2.683 23.786 1.00 87.50 75 ARG A C 1
ATOM 560 O O . ARG A 1 75 ? -13.737 1.747 22.992 1.00 87.50 75 ARG A O 1
ATOM 567 N N . PHE A 1 76 ? -12.579 3.435 23.913 1.00 89.19 76 PHE A N 1
ATOM 568 C CA . PHE A 1 76 ? -11.391 3.213 23.083 1.00 89.19 76 PHE A CA 1
ATOM 569 C C . PHE A 1 76 ? -10.733 1.853 23.354 1.00 89.19 76 PHE A C 1
ATOM 571 O O . PHE A 1 76 ? -10.321 1.183 22.414 1.00 89.19 76 PHE A O 1
ATOM 578 N N . SER A 1 77 ? -10.734 1.374 24.602 1.00 90.38 77 SER A N 1
ATOM 579 C CA . SER A 1 77 ? -10.249 0.028 24.937 1.00 90.38 77 SER A CA 1
ATOM 580 C C . SER A 1 77 ? -11.044 -1.083 24.244 1.00 90.38 77 SER A C 1
ATOM 582 O O . SER A 1 77 ? -10.457 -2.080 23.818 1.00 90.38 77 SER A O 1
ATOM 584 N N . ALA A 1 78 ? -12.360 -0.921 24.089 1.00 89.81 78 ALA A N 1
ATOM 585 C CA . ALA A 1 78 ? -13.186 -1.865 23.341 1.00 89.81 78 ALA A CA 1
ATOM 586 C C . ALA A 1 78 ? -12.859 -1.851 21.837 1.00 89.81 78 ALA A C 1
ATOM 588 O O . ALA A 1 78 ? -12.759 -2.917 21.231 1.00 89.81 78 ALA A O 1
ATOM 589 N N . VAL A 1 79 ? -12.622 -0.670 21.252 1.00 90.06 79 VAL A N 1
ATOM 590 C CA . VAL A 1 79 ? -12.163 -0.544 19.855 1.00 90.06 79 VAL A CA 1
ATOM 591 C C . VAL A 1 79 ? -10.798 -1.206 19.663 1.00 90.06 79 VAL A C 1
ATOM 593 O O . VAL A 1 79 ? -10.627 -1.971 18.718 1.00 90.06 79 VAL A O 1
ATOM 596 N N . VAL A 1 80 ? -9.847 -0.971 20.572 1.00 89.00 80 VAL A N 1
ATOM 597 C CA . VAL A 1 80 ? -8.517 -1.597 20.515 1.00 89.00 80 VAL A CA 1
ATOM 598 C C . VAL A 1 80 ? -8.636 -3.118 20.546 1.00 89.00 80 VAL A C 1
ATOM 600 O O . VAL A 1 80 ? -8.062 -3.770 19.687 1.00 89.00 80 VAL A O 1
ATOM 603 N N . ARG A 1 81 ? -9.440 -3.693 21.450 1.00 88.38 81 ARG A N 1
ATOM 604 C CA . ARG A 1 81 ? -9.670 -5.151 21.495 1.00 88.38 81 ARG A CA 1
ATOM 605 C C . ARG A 1 81 ? -10.295 -5.703 20.214 1.00 88.38 81 ARG A C 1
ATOM 607 O O . ARG A 1 81 ? -9.931 -6.790 19.776 1.00 88.38 81 ARG A O 1
ATOM 614 N N . LEU A 1 82 ? -11.239 -4.969 19.626 1.00 88.56 82 LEU A N 1
ATOM 615 C CA . LEU A 1 82 ? -11.882 -5.360 18.374 1.00 88.56 82 LEU A CA 1
ATOM 616 C C . LEU A 1 82 ? -10.873 -5.400 17.217 1.00 88.56 82 LEU A C 1
ATOM 618 O O . LEU A 1 82 ? -10.886 -6.342 16.430 1.00 88.56 82 LEU A O 1
ATOM 622 N N . LEU A 1 83 ? -10.010 -4.386 17.118 1.00 86.00 83 LEU A N 1
ATOM 623 C CA . LEU A 1 83 ? -8.998 -4.292 16.066 1.00 86.00 83 LEU A CA 1
ATOM 624 C C . LEU A 1 83 ? -7.843 -5.275 16.289 1.00 86.00 83 LEU A C 1
ATOM 626 O O . LEU A 1 83 ? -7.392 -5.888 15.329 1.00 86.00 83 LEU A O 1
ATOM 630 N N . ASP A 1 84 ? -7.426 -5.484 17.537 1.00 84.69 84 ASP A N 1
ATOM 631 C CA . ASP A 1 84 ? -6.380 -6.438 17.924 1.00 84.69 84 ASP A CA 1
ATOM 632 C C . ASP A 1 84 ? -6.740 -7.873 17.508 1.00 84.69 84 ASP A C 1
ATOM 634 O O . ASP A 1 84 ? -5.932 -8.567 16.902 1.00 84.69 84 ASP A O 1
ATOM 638 N N . GLY A 1 85 ? -7.997 -8.294 17.695 1.00 78.94 85 GLY A N 1
ATOM 639 C CA . GLY A 1 85 ? -8.465 -9.610 17.239 1.00 78.94 85 GLY A CA 1
ATOM 640 C C . GLY A 1 85 ? -8.472 -9.798 15.713 1.00 78.94 85 GLY A C 1
ATOM 641 O O . GLY A 1 85 ? -8.408 -10.929 15.238 1.00 78.94 85 GLY A O 1
ATOM 642 N N . VAL A 1 86 ? -8.535 -8.707 14.943 1.00 74.44 86 VAL A N 1
ATOM 643 C CA . VAL A 1 86 ? -8.461 -8.725 13.468 1.00 74.44 86 VAL A CA 1
ATOM 644 C C . VAL A 1 86 ? -7.015 -8.625 12.977 1.00 74.44 86 VAL A C 1
ATOM 646 O O . VAL A 1 86 ? -6.676 -9.192 11.940 1.00 74.44 86 VAL A O 1
ATOM 649 N N . LEU A 1 87 ? -6.173 -7.902 13.714 1.00 65.69 87 LEU A N 1
ATOM 650 C CA . LEU A 1 87 ? -4.752 -7.713 13.428 1.00 65.69 87 LEU A CA 1
ATOM 651 C C . LEU A 1 87 ? -3.876 -8.845 13.990 1.00 65.69 87 LEU A C 1
ATOM 653 O O . LEU A 1 87 ? -2.705 -8.934 13.620 1.00 65.69 87 LEU A O 1
ATOM 657 N N . ALA A 1 88 ? -4.433 -9.727 14.828 1.00 55.75 88 ALA A N 1
ATOM 658 C CA . ALA A 1 88 ? -3.787 -10.951 15.286 1.00 55.75 88 ALA A CA 1
ATOM 659 C C . ALA A 1 88 ? -3.248 -11.764 14.088 1.00 55.75 88 ALA A C 1
ATOM 661 O O . ALA A 1 88 ? -3.877 -11.822 13.025 1.00 55.75 88 ALA A O 1
ATOM 662 N N . PRO A 1 89 ? -2.060 -12.376 14.220 1.00 46.91 89 PRO A N 1
ATOM 663 C CA . PRO A 1 89 ? -1.177 -12.616 13.093 1.00 46.91 89 PRO A CA 1
ATOM 664 C C . PRO A 1 89 ? -1.650 -13.824 12.283 1.00 46.91 89 PRO A C 1
ATOM 666 O O . PRO A 1 89 ? -1.254 -14.958 12.529 1.00 46.91 89 PRO A O 1
ATOM 669 N N . THR A 1 90 ? -2.437 -13.586 11.238 1.00 45.19 90 THR A N 1
ATOM 670 C CA . THR A 1 90 ? -2.118 -14.265 9.974 1.00 45.19 90 THR A CA 1
ATOM 671 C C . THR A 1 90 ? -0.823 -13.622 9.512 1.00 45.19 90 THR A C 1
ATOM 673 O O . THR A 1 90 ? -0.726 -12.396 9.569 1.00 45.19 90 THR A O 1
ATOM 676 N N . SER A 1 91 ? 0.203 -14.417 9.205 1.00 51.09 91 SER A N 1
ATOM 677 C CA . SER A 1 91 ? 1.577 -13.916 9.115 1.00 51.09 91 SER A CA 1
ATOM 678 C C . SER A 1 91 ? 1.633 -12.626 8.292 1.00 51.09 91 SER A C 1
ATOM 680 O O . SER A 1 91 ? 0.988 -12.515 7.249 1.00 51.09 91 SER A O 1
ATOM 682 N N . SER A 1 92 ? 2.376 -11.627 8.776 1.00 53.47 92 SER A N 1
ATOM 683 C CA . SER A 1 92 ? 2.589 -10.358 8.063 1.00 53.47 92 SER A CA 1
ATOM 684 C C . SER A 1 92 ? 2.893 -10.597 6.572 1.00 53.47 92 SER A C 1
ATOM 686 O O . SER A 1 92 ? 2.377 -9.892 5.709 1.00 53.47 92 SER A O 1
ATOM 688 N N . ALA A 1 93 ? 3.609 -11.689 6.270 1.00 50.59 93 ALA A N 1
ATOM 689 C CA . ALA A 1 93 ? 3.868 -12.199 4.929 1.00 50.59 93 ALA A CA 1
ATOM 690 C C . ALA A 1 93 ? 2.617 -12.695 4.174 1.00 50.59 93 ALA A C 1
ATOM 692 O O . ALA A 1 93 ? 2.418 -12.284 3.039 1.00 50.59 93 ALA A O 1
ATOM 693 N N . GLU A 1 94 ? 1.746 -13.527 4.754 1.00 49.75 94 GLU A N 1
ATOM 694 C CA . GLU A 1 94 ? 0.503 -13.989 4.108 1.00 49.75 94 GLU A CA 1
ATOM 695 C C . GLU A 1 94 ? -0.503 -12.859 3.889 1.00 49.75 94 GLU A C 1
ATOM 697 O O . GLU A 1 94 ? -1.188 -12.836 2.867 1.00 49.75 94 GLU A O 1
ATOM 702 N N . GLN A 1 95 ? -0.595 -11.902 4.815 1.00 51.59 95 GLN A N 1
ATOM 703 C CA . GLN A 1 95 ? -1.444 -10.724 4.636 1.00 51.59 95 GLN A CA 1
ATOM 704 C C . GLN A 1 95 ? -0.859 -9.780 3.581 1.00 51.59 95 GLN A C 1
ATOM 706 O O . GLN A 1 95 ? -1.597 -9.299 2.718 1.00 51.59 95 GLN A O 1
ATOM 711 N N . ALA A 1 96 ? 0.460 -9.556 3.591 1.00 52.44 96 ALA A N 1
ATOM 712 C CA . ALA A 1 96 ? 1.159 -8.820 2.539 1.00 52.44 96 ALA A CA 1
ATOM 713 C C . ALA A 1 96 ? 1.007 -9.508 1.174 1.00 52.44 96 ALA A C 1
ATOM 715 O O . ALA A 1 96 ? 0.760 -8.834 0.178 1.00 52.44 96 ALA A O 1
ATOM 716 N N . GLU A 1 97 ? 1.058 -10.836 1.124 1.00 55.59 97 GLU A N 1
ATOM 717 C CA . GLU A 1 97 ? 0.918 -11.636 -0.091 1.00 55.59 97 GLU A CA 1
ATOM 718 C C . GLU A 1 97 ? -0.531 -11.661 -0.600 1.00 55.59 97 GLU A C 1
ATOM 720 O O . GLU A 1 97 ? -0.799 -11.424 -1.779 1.00 55.59 97 GLU A O 1
ATOM 725 N N . ALA A 1 98 ? -1.514 -11.829 0.287 1.00 52.22 98 ALA A N 1
ATOM 726 C CA . ALA A 1 98 ? -2.930 -11.709 -0.055 1.00 52.22 98 ALA A CA 1
ATOM 727 C C . ALA A 1 98 ? -3.278 -10.295 -0.556 1.00 52.22 98 ALA A C 1
ATOM 729 O O . ALA A 1 98 ? -4.079 -10.147 -1.487 1.00 52.22 98 ALA A O 1
ATOM 730 N N . ARG A 1 99 ? -2.640 -9.257 0.008 1.00 56.75 99 ARG A N 1
ATOM 731 C CA . ARG A 1 99 ? -2.684 -7.880 -0.505 1.00 56.75 99 ARG A CA 1
ATOM 732 C C . ARG A 1 99 ? -2.029 -7.806 -1.890 1.00 56.75 99 ARG A C 1
ATOM 734 O O . ARG A 1 99 ? -2.680 -7.355 -2.833 1.00 56.75 99 ARG A O 1
ATOM 741 N N . ARG A 1 100 ? -0.807 -8.321 -2.075 1.00 56.66 100 ARG A N 1
ATOM 742 C CA . ARG A 1 100 ? -0.089 -8.370 -3.370 1.00 56.66 100 ARG A CA 1
ATOM 743 C C . ARG A 1 100 ? -0.899 -9.046 -4.476 1.00 56.66 100 ARG A C 1
ATOM 745 O O . ARG A 1 100 ? -0.879 -8.580 -5.615 1.00 56.66 100 ARG A O 1
ATOM 752 N N . ARG A 1 101 ? -1.657 -10.101 -4.166 1.00 57.03 101 ARG A N 1
ATOM 753 C CA . ARG A 1 101 ? -2.514 -10.818 -5.132 1.00 57.03 101 ARG A CA 1
ATOM 754 C C . ARG A 1 101 ? -3.729 -10.021 -5.605 1.00 57.03 101 ARG A C 1
ATOM 756 O O . ARG A 1 101 ? -4.237 -10.287 -6.688 1.00 57.03 101 ARG A O 1
ATOM 763 N N . ARG A 1 102 ? -4.192 -9.030 -4.836 1.00 58.09 102 ARG A N 1
ATOM 764 C CA . ARG A 1 102 ? -5.325 -8.159 -5.210 1.00 58.09 102 ARG A CA 1
ATOM 765 C C . ARG A 1 102 ? -4.896 -6.901 -5.977 1.00 58.09 102 ARG A C 1
ATOM 767 O O . ARG A 1 102 ? -5.756 -6.134 -6.413 1.00 58.09 102 ARG A O 1
ATOM 774 N N . ARG A 1 103 ? -3.587 -6.674 -6.156 1.00 69.31 103 ARG A N 1
ATOM 775 C CA . ARG A 1 103 ? -3.039 -5.508 -6.868 1.00 69.31 103 ARG A CA 1
ATOM 776 C C . ARG A 1 103 ? -3.264 -5.633 -8.370 1.00 69.31 103 ARG A C 1
ATOM 778 O O . ARG A 1 103 ? -3.036 -6.685 -8.961 1.00 69.31 103 ARG A O 1
ATOM 785 N N . ARG A 1 104 ? -3.651 -4.528 -9.018 1.00 71.81 104 ARG A N 1
ATOM 786 C CA . ARG A 1 104 ? -3.521 -4.426 -10.479 1.00 71.81 104 ARG A CA 1
ATOM 787 C C . ARG A 1 104 ? -2.033 -4.432 -10.811 1.00 71.81 104 ARG A C 1
ATOM 789 O O . ARG A 1 104 ? -1.307 -3.557 -10.338 1.00 71.81 104 ARG A O 1
ATOM 796 N N . ARG A 1 105 ? -1.614 -5.415 -11.604 1.00 85.00 105 ARG A N 1
ATOM 797 C CA . ARG A 1 105 ? -0.225 -5.626 -12.010 1.00 85.00 105 ARG A CA 1
ATOM 798 C C . ARG A 1 105 ? 0.010 -5.100 -13.423 1.00 85.00 105 ARG A C 1
ATOM 800 O O . ARG A 1 105 ? -0.870 -5.193 -14.284 1.00 85.00 105 ARG A O 1
ATOM 807 N N . ARG A 1 106 ? 1.186 -4.527 -13.659 1.00 87.94 106 ARG A N 1
ATOM 808 C CA . ARG A 1 106 ? 1.663 -4.111 -14.981 1.00 87.94 106 ARG A CA 1
ATOM 809 C C . ARG A 1 106 ? 3.026 -4.723 -15.217 1.00 87.94 106 ARG A C 1
ATOM 811 O O . ARG A 1 106 ? 3.944 -4.477 -14.448 1.00 87.94 106 ARG A O 1
ATOM 818 N N . ARG A 1 107 ? 3.141 -5.500 -16.286 1.00 91.25 107 ARG A N 1
ATOM 819 C CA . ARG A 1 107 ? 4.403 -6.076 -16.736 1.00 91.25 107 ARG A CA 1
ATOM 820 C C . ARG A 1 107 ? 4.935 -5.230 -17.885 1.00 91.25 107 ARG A C 1
ATOM 822 O O . ARG A 1 107 ? 4.198 -4.987 -18.840 1.00 91.25 107 ARG A O 1
ATOM 829 N N . VAL A 1 108 ? 6.173 -4.768 -17.771 1.00 93.25 108 VAL A N 1
ATOM 830 C CA . VAL A 1 108 ? 6.831 -3.881 -18.738 1.00 93.25 108 VAL A CA 1
ATOM 831 C C . VAL A 1 108 ? 8.163 -4.509 -19.115 1.00 93.25 108 VAL A C 1
ATOM 833 O O . VAL A 1 108 ? 8.989 -4.765 -18.243 1.00 93.25 108 VAL A O 1
ATOM 836 N N . ALA A 1 109 ? 8.354 -4.792 -20.400 1.00 93.62 109 ALA A N 1
ATOM 837 C CA . ALA A 1 109 ? 9.588 -5.369 -20.919 1.00 93.62 109 ALA A CA 1
ATOM 838 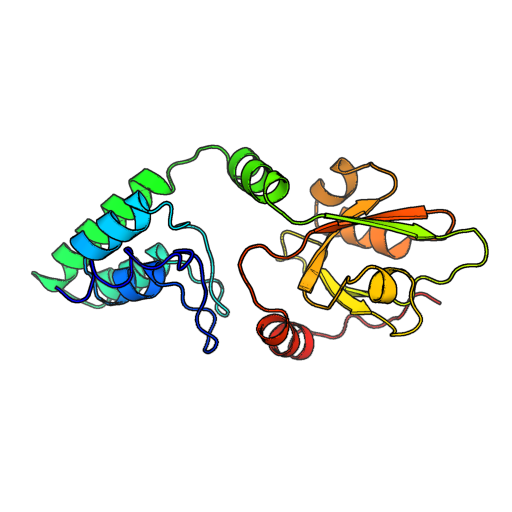C C . ALA A 1 109 ? 10.445 -4.274 -21.562 1.00 93.62 109 ALA A C 1
ATOM 840 O O . ALA A 1 109 ? 9.945 -3.497 -22.370 1.00 93.62 109 ALA A O 1
ATOM 841 N N . TYR A 1 110 ? 11.727 -4.238 -21.220 1.00 93.06 110 TYR A N 1
ATOM 842 C CA . TYR A 1 110 ? 12.734 -3.363 -21.808 1.00 93.06 110 TYR A CA 1
ATOM 843 C C . TYR A 1 110 ? 13.657 -4.203 -22.689 1.00 93.06 110 TYR A C 1
ATOM 845 O O . TYR A 1 110 ? 14.230 -5.185 -22.220 1.00 93.06 110 TYR A O 1
ATOM 853 N N . ALA A 1 111 ? 13.782 -3.836 -23.963 1.00 91.88 111 ALA A N 1
ATOM 854 C CA . ALA A 1 111 ? 14.713 -4.428 -24.919 1.00 91.88 111 ALA A CA 1
ATOM 855 C C . ALA A 1 111 ? 16.116 -3.810 -24.786 1.00 91.88 111 ALA A C 1
ATOM 857 O O . ALA A 1 111 ? 16.278 -2.764 -24.170 1.00 91.88 111 ALA A O 1
ATOM 858 N N . GLU A 1 112 ? 17.131 -4.420 -25.403 1.00 89.31 112 GLU A N 1
ATOM 859 C CA . GLU A 1 112 ? 18.550 -4.019 -25.284 1.00 89.31 112 GLU A CA 1
ATOM 860 C C . GLU A 1 112 ? 18.827 -2.523 -25.526 1.00 89.31 112 GLU A C 1
ATOM 862 O O . GLU A 1 112 ? 19.704 -1.948 -24.888 1.00 89.31 112 GLU A O 1
ATOM 867 N N . ASN A 1 113 ? 18.069 -1.881 -26.420 1.00 88.50 113 ASN A N 1
ATOM 868 C CA . ASN A 1 113 ? 18.248 -0.467 -26.773 1.00 88.50 113 ASN A CA 1
ATOM 869 C C . ASN A 1 113 ? 17.360 0.495 -25.971 1.00 88.50 113 ASN A C 1
ATOM 871 O O . ASN A 1 113 ? 17.464 1.713 -26.141 1.00 88.50 113 ASN A O 1
ATOM 875 N N . ASP A 1 114 ? 16.469 -0.031 -25.135 1.00 89.00 114 ASP A N 1
ATOM 876 C CA . ASP A 1 114 ? 15.579 0.798 -24.339 1.00 89.00 114 ASP A CA 1
ATOM 877 C C . ASP A 1 114 ? 16.329 1.455 -23.179 1.00 89.00 114 ASP A C 1
ATOM 879 O O . ASP A 1 114 ? 17.423 1.054 -22.781 1.00 89.00 114 ASP A O 1
ATOM 883 N N . ARG A 1 115 ? 15.735 2.505 -22.617 1.00 88.31 115 ARG A N 1
ATOM 884 C CA . ARG A 1 115 ? 16.231 3.157 -21.404 1.00 88.31 115 ARG A CA 1
ATOM 885 C C . ARG A 1 115 ? 15.159 3.092 -20.335 1.00 88.31 115 ARG A C 1
ATOM 887 O O . ARG A 1 115 ? 13.984 3.263 -20.639 1.00 88.31 115 ARG A O 1
ATOM 894 N N . ILE A 1 116 ? 15.589 2.873 -19.096 1.00 90.75 116 ILE A N 1
ATOM 895 C CA . ILE A 1 116 ? 14.722 2.901 -17.919 1.00 90.75 116 ILE A CA 1
ATOM 896 C C . ILE A 1 116 ? 14.821 4.306 -17.314 1.00 90.75 116 ILE A C 1
ATOM 898 O O . ILE A 1 116 ? 15.735 4.610 -16.552 1.00 90.75 116 ILE A O 1
ATOM 902 N N . GLY A 1 117 ? 13.891 5.176 -17.688 1.00 89.69 117 GLY A N 1
ATOM 903 C CA . GLY A 1 117 ? 13.688 6.530 -17.173 1.00 89.69 117 GLY A CA 1
ATOM 904 C C . GLY A 1 117 ? 12.810 6.566 -15.919 1.00 89.69 117 GLY A C 1
ATOM 905 O O . GLY A 1 117 ? 11.965 7.450 -15.782 1.00 89.69 117 GLY A O 1
ATOM 906 N N . ILE A 1 118 ? 12.980 5.595 -15.017 1.00 89.12 118 ILE A N 1
ATOM 907 C CA . ILE A 1 118 ? 12.271 5.523 -13.734 1.00 89.12 118 ILE A CA 1
ATOM 908 C C . ILE A 1 118 ? 13.195 6.013 -12.623 1.00 89.12 118 ILE A C 1
ATOM 910 O O . ILE A 1 118 ? 14.315 5.524 -12.465 1.00 89.12 118 ILE A O 1
ATOM 914 N N . LEU A 1 119 ? 12.699 6.949 -11.818 1.00 85.44 119 LEU A N 1
ATOM 915 C CA . LEU A 1 119 ? 13.317 7.329 -10.558 1.00 85.44 119 LEU A CA 1
ATOM 916 C C . LEU A 1 119 ? 12.685 6.518 -9.430 1.00 85.44 119 LEU A C 1
ATOM 918 O O . LEU A 1 119 ? 11.461 6.474 -9.305 1.00 85.44 119 LEU A O 1
ATOM 922 N N . TRP A 1 120 ? 13.515 5.910 -8.591 1.00 85.25 120 TRP A N 1
ATOM 923 C CA . TRP A 1 120 ? 13.072 5.044 -7.503 1.00 85.25 120 TRP A CA 1
ATOM 924 C C . TRP A 1 120 ? 13.094 5.775 -6.160 1.00 85.25 120 TRP A C 1
ATOM 926 O O . TRP A 1 120 ? 13.881 6.698 -5.942 1.00 85.25 120 TRP A O 1
ATOM 936 N N . TYR A 1 121 ? 12.219 5.353 -5.258 1.00 79.75 121 TYR A N 1
ATOM 937 C CA . TYR A 1 121 ? 12.249 5.693 -3.848 1.00 79.75 121 TYR A CA 1
ATOM 938 C C . TYR A 1 121 ? 12.675 4.458 -3.059 1.00 79.75 121 TYR A C 1
ATOM 940 O O . TYR A 1 121 ? 12.045 3.400 -3.147 1.00 79.75 121 TYR A O 1
ATOM 948 N N . LEU A 1 122 ? 13.776 4.621 -2.336 1.00 72.38 122 LEU A N 1
ATOM 949 C CA . LEU A 1 122 ? 14.431 3.614 -1.520 1.00 72.38 122 LEU A CA 1
ATOM 950 C C . LEU A 1 122 ? 14.576 4.250 -0.141 1.00 72.38 122 LEU A C 1
ATOM 952 O O . LEU A 1 122 ? 15.260 5.261 0.000 1.00 72.38 122 LEU A O 1
ATOM 956 N N . ASP A 1 123 ? 13.875 3.701 0.834 1.00 66.88 123 ASP A N 1
ATOM 957 C CA . ASP A 1 123 ? 13.957 4.112 2.229 1.00 66.88 123 ASP A CA 1
ATOM 958 C C . ASP A 1 123 ? 14.257 2.854 3.031 1.00 66.88 123 ASP A C 1
ATOM 960 O O . ASP A 1 123 ? 13.675 1.799 2.757 1.00 66.88 123 ASP A O 1
ATOM 964 N N . ASP A 1 124 ? 15.191 2.951 3.971 1.00 59.81 124 ASP A N 1
ATOM 965 C CA . ASP A 1 124 ? 15.591 1.819 4.806 1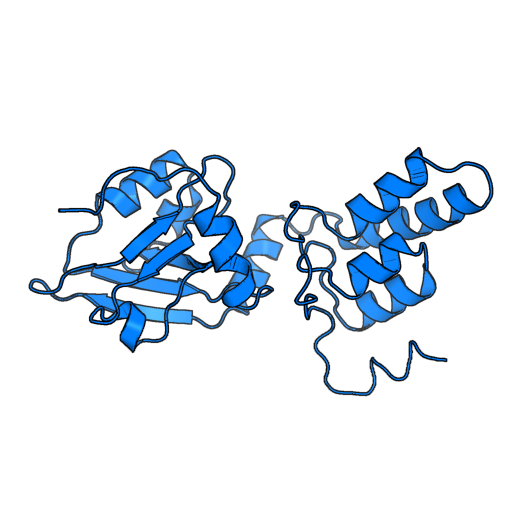.00 59.81 124 ASP A CA 1
ATOM 966 C C . ASP A 1 124 ? 14.422 1.350 5.689 1.00 59.81 124 ASP A C 1
ATOM 968 O O . ASP A 1 124 ? 14.370 0.182 6.075 1.00 59.81 124 ASP A O 1
ATOM 972 N N . GLU A 1 125 ? 13.444 2.232 5.931 1.00 56.44 125 GLU A N 1
ATOM 973 C CA . GLU A 1 125 ? 12.189 1.916 6.616 1.00 56.44 125 GLU A CA 1
ATOM 974 C C . GLU A 1 125 ? 11.047 1.496 5.670 1.00 56.44 125 GLU A C 1
ATOM 976 O O . GLU A 1 125 ? 10.010 1.020 6.137 1.00 56.44 125 GLU A O 1
ATOM 981 N N . ALA A 1 126 ? 11.187 1.652 4.345 1.00 59.66 126 ALA A N 1
ATOM 982 C CA . ALA A 1 126 ? 10.129 1.270 3.408 1.00 59.66 126 ALA A CA 1
ATOM 983 C C . ALA A 1 126 ? 10.148 -0.230 3.106 1.00 59.66 126 ALA A C 1
ATOM 985 O O . ALA A 1 126 ? 11.153 -0.794 2.677 1.00 59.66 126 ALA A O 1
ATOM 986 N N . ASP A 1 127 ? 8.981 -0.865 3.216 1.00 65.31 127 ASP A N 1
ATOM 987 C CA . ASP A 1 127 ? 8.789 -2.293 2.940 1.00 65.31 127 ASP A CA 1
ATOM 988 C C . ASP A 1 127 ? 8.844 -2.660 1.442 1.00 65.31 127 ASP A C 1
ATOM 990 O O . ASP A 1 127 ? 8.970 -3.837 1.099 1.00 65.31 127 ASP A O 1
ATOM 994 N N . GLU A 1 128 ? 8.757 -1.684 0.531 1.00 76.06 128 GLU A N 1
ATOM 995 C CA . GLU A 1 128 ? 8.715 -1.894 -0.923 1.00 76.06 128 GLU A CA 1
ATOM 996 C C . GLU A 1 128 ? 9.537 -0.829 -1.669 1.00 76.06 128 GLU A C 1
ATOM 998 O O . GLU A 1 128 ? 9.660 0.310 -1.222 1.00 76.06 128 GLU A O 1
ATOM 1003 N N . VAL A 1 129 ? 10.071 -1.189 -2.842 1.00 82.94 129 VAL A N 1
ATOM 1004 C CA . VAL A 1 129 ? 10.681 -0.222 -3.769 1.00 82.94 129 VAL A CA 1
ATOM 1005 C C . VAL A 1 129 ? 9.565 0.498 -4.507 1.00 82.94 129 VAL A C 1
ATOM 1007 O O . VAL A 1 129 ? 8.777 -0.142 -5.207 1.00 82.94 129 VAL A O 1
ATOM 1010 N N . LEU A 1 130 ? 9.506 1.821 -4.383 1.00 83.62 130 LEU A N 1
ATOM 1011 C CA . LEU A 1 130 ? 8.448 2.612 -5.002 1.00 83.62 130 LEU A CA 1
ATOM 1012 C C . LEU A 1 130 ? 8.973 3.414 -6.190 1.00 83.62 130 LEU A C 1
ATOM 1014 O O . LEU A 1 130 ? 10.113 3.868 -6.227 1.00 83.62 130 LEU A O 1
ATOM 1018 N N . VAL A 1 131 ? 8.106 3.624 -7.166 1.00 86.62 131 VAL A N 1
ATOM 1019 C CA . VAL A 1 131 ? 8.317 4.542 -8.275 1.00 86.62 131 VAL A CA 1
ATOM 1020 C C . VAL A 1 131 ? 8.136 5.959 -7.746 1.00 86.62 131 VAL A C 1
ATOM 1022 O O . VAL A 1 131 ? 7.052 6.334 -7.304 1.00 86.62 131 VAL A O 1
ATOM 1025 N N . ARG A 1 132 ? 9.191 6.766 -7.798 1.00 81.88 132 ARG A N 1
ATOM 1026 C CA . ARG A 1 132 ? 9.142 8.191 -7.463 1.00 81.88 132 ARG A CA 1
ATOM 1027 C C . ARG A 1 132 ? 8.632 9.016 -8.635 1.00 81.88 132 ARG A C 1
ATOM 1029 O O . ARG A 1 132 ? 7.754 9.855 -8.466 1.00 81.88 132 ARG A O 1
ATOM 1036 N N . GLU A 1 133 ? 9.193 8.764 -9.808 1.00 82.94 133 GLU A N 1
ATOM 1037 C CA . GLU A 1 133 ? 8.893 9.473 -11.049 1.00 82.94 133 GLU A CA 1
ATOM 1038 C C . GLU A 1 133 ? 9.130 8.532 -12.231 1.00 82.94 133 GLU A C 1
ATOM 1040 O O . GLU A 1 133 ? 9.963 7.628 -12.153 1.00 82.94 133 GLU A O 1
ATOM 1045 N N . VAL A 1 134 ? 8.390 8.731 -13.318 1.00 88.19 134 VAL A N 1
ATOM 1046 C CA . VAL A 1 134 ? 8.577 8.000 -14.574 1.00 88.19 134 VAL A CA 1
ATOM 1047 C C . VAL A 1 134 ? 8.556 9.018 -15.699 1.00 88.19 134 VAL A C 1
ATOM 1049 O O . VAL A 1 134 ? 7.602 9.791 -15.779 1.00 88.19 134 VAL A O 1
ATOM 1052 N N . ALA A 1 135 ? 9.577 9.006 -16.554 1.00 88.56 135 ALA A N 1
ATOM 1053 C CA . ALA A 1 135 ? 9.617 9.850 -17.742 1.00 88.56 135 ALA A CA 1
ATOM 1054 C C . ALA A 1 135 ? 8.420 9.555 -18.664 1.00 88.56 135 ALA A C 1
ATOM 1056 O O . ALA A 1 135 ? 8.035 8.396 -18.834 1.00 88.56 135 ALA A O 1
ATOM 1057 N N . GLU A 1 136 ? 7.826 10.587 -19.266 1.00 87.38 136 GLU A N 1
ATOM 1058 C CA . GLU A 1 136 ? 6.613 10.438 -20.086 1.00 87.38 136 GLU A CA 1
ATOM 1059 C C . GLU A 1 136 ? 6.846 9.542 -21.313 1.00 87.38 136 GLU A C 1
ATOM 1061 O O . GLU A 1 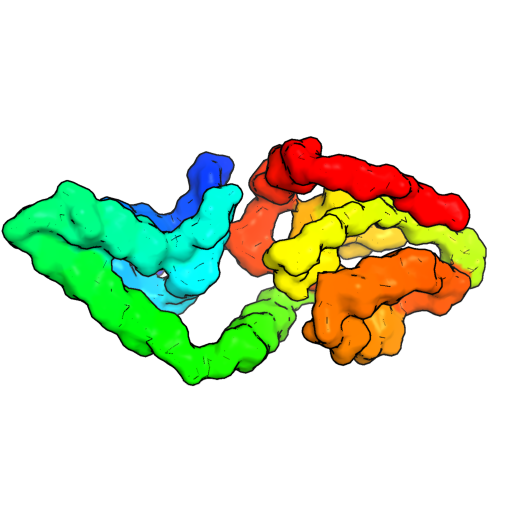136 ? 5.966 8.800 -21.759 1.00 87.38 136 GLU A O 1
ATOM 1066 N N . GLU A 1 137 ? 8.065 9.569 -21.840 1.00 89.75 137 GLU A N 1
ATOM 1067 C CA . GLU A 1 137 ? 8.504 8.754 -22.959 1.00 89.75 137 GLU A CA 1
ATOM 1068 C C . GLU A 1 137 ? 8.766 7.283 -22.599 1.00 89.75 137 GLU A C 1
ATOM 1070 O O . GLU A 1 137 ? 8.834 6.461 -23.520 1.00 89.75 137 GLU A O 1
ATOM 1075 N N . ASP A 1 138 ? 8.875 6.941 -21.309 1.00 92.56 138 ASP A N 1
ATOM 1076 C CA . ASP A 1 138 ? 9.221 5.601 -20.829 1.00 92.56 138 ASP A CA 1
ATOM 1077 C C . ASP A 1 138 ? 8.098 4.584 -21.083 1.00 92.56 138 ASP A C 1
ATOM 1079 O O . ASP A 1 138 ? 6.898 4.874 -20.995 1.00 92.56 138 ASP A O 1
ATOM 1083 N N . GLN A 1 139 ? 8.489 3.340 -21.350 1.00 91.94 139 GLN A N 1
ATOM 1084 C CA . GLN A 1 139 ? 7.561 2.231 -21.538 1.00 91.94 139 GLN A CA 1
ATOM 1085 C C . GLN A 1 139 ? 6.661 1.993 -20.318 1.00 91.94 139 GLN A C 1
ATOM 1087 O O . GLN A 1 139 ? 5.473 1.704 -20.480 1.00 91.94 139 GLN A O 1
ATOM 1092 N N . ALA A 1 140 ? 7.179 2.172 -19.102 1.00 90.56 140 ALA A N 1
ATOM 1093 C CA . ALA A 1 140 ? 6.401 2.099 -17.875 1.00 90.56 140 ALA A CA 1
ATOM 1094 C C . ALA A 1 140 ? 5.316 3.179 -17.833 1.00 90.56 140 ALA A C 1
ATOM 1096 O O . ALA A 1 140 ? 4.167 2.871 -17.500 1.00 90.56 140 ALA A O 1
ATOM 1097 N N . HIS A 1 141 ? 5.615 4.414 -18.252 1.00 89.12 141 HIS A N 1
ATOM 1098 C CA . HIS A 1 141 ? 4.605 5.470 -18.305 1.00 89.12 141 HIS A CA 1
ATOM 1099 C C . HIS A 1 141 ? 3.496 5.136 -19.308 1.00 89.12 141 HIS A C 1
ATOM 1101 O O . HIS A 1 141 ? 2.307 5.234 -18.977 1.00 89.12 141 HIS A O 1
ATOM 1107 N N . ARG A 1 142 ? 3.867 4.644 -20.497 1.00 90.56 142 ARG A N 1
ATOM 1108 C CA . ARG A 1 142 ? 2.919 4.189 -21.533 1.00 90.56 142 ARG A CA 1
ATOM 1109 C C . ARG A 1 142 ? 2.072 3.000 -21.077 1.00 90.56 142 ARG A C 1
ATOM 1111 O O . ARG A 1 142 ? 0.891 2.927 -21.403 1.00 90.56 142 ARG A O 1
ATOM 1118 N N . ALA A 1 143 ? 2.642 2.104 -20.272 1.00 87.81 143 ALA A N 1
ATOM 1119 C CA . ALA A 1 143 ? 1.935 0.977 -19.661 1.00 87.81 143 ALA A CA 1
ATOM 1120 C C . ALA A 1 143 ? 1.002 1.388 -18.499 1.00 87.81 143 ALA A C 1
ATOM 1122 O O . ALA A 1 143 ? 0.270 0.550 -17.957 1.00 87.81 143 ALA A O 1
ATOM 1123 N N . GLY A 1 144 ? 0.998 2.671 -18.120 1.00 86.12 144 GLY A N 1
ATOM 1124 C CA . GLY A 1 144 ? 0.148 3.218 -17.064 1.00 86.12 144 GLY A CA 1
ATOM 1125 C C . GLY A 1 144 ? 0.758 3.155 -15.663 1.00 86.12 144 GLY A C 1
ATOM 1126 O O . GLY A 1 144 ? 0.023 3.316 -14.695 1.00 86.12 144 GLY A O 1
ATOM 1127 N N . VAL A 1 145 ? 2.065 2.906 -15.539 1.00 87.69 145 VAL A N 1
ATOM 1128 C CA . VAL A 1 145 ? 2.798 3.003 -14.267 1.00 87.69 145 VAL A CA 1
ATOM 1129 C C . VAL A 1 145 ? 2.997 4.476 -13.923 1.00 87.69 145 VAL A C 1
ATOM 1131 O O . VAL A 1 145 ? 3.228 5.313 -14.802 1.00 87.69 145 VAL A O 1
ATOM 1134 N N . ARG A 1 146 ? 2.858 4.815 -12.644 1.00 86.25 146 ARG A N 1
ATOM 1135 C CA . ARG A 1 146 ? 2.899 6.192 -12.139 1.00 86.25 146 ARG A CA 1
ATOM 1136 C C . ARG A 1 146 ? 3.652 6.244 -10.814 1.00 86.25 146 ARG A C 1
ATOM 1138 O O . ARG A 1 146 ? 4.013 5.207 -10.259 1.00 86.25 146 ARG A O 1
ATOM 1145 N N . ALA A 1 147 ? 3.878 7.451 -10.304 1.00 82.88 147 ALA A N 1
ATOM 1146 C CA . ALA A 1 147 ? 4.458 7.632 -8.979 1.00 82.88 147 ALA A CA 1
ATOM 1147 C C . ALA A 1 147 ? 3.631 6.901 -7.902 1.00 82.88 147 ALA A C 1
ATOM 1149 O O . ALA A 1 147 ? 2.404 6.828 -7.979 1.00 82.88 147 ALA A O 1
ATOM 1150 N N . GLY A 1 148 ? 4.313 6.324 -6.916 1.00 78.38 148 GLY A N 1
ATOM 1151 C CA . GLY A 1 148 ? 3.727 5.503 -5.854 1.00 78.38 148 GLY A CA 1
ATOM 1152 C C . GLY A 1 148 ? 3.503 4.032 -6.222 1.00 78.38 148 GLY A C 1
ATOM 1153 O O . GLY A 1 148 ? 3.161 3.238 -5.350 1.00 78.38 148 GLY A O 1
ATOM 1154 N N . TRP A 1 149 ? 3.697 3.631 -7.484 1.00 85.75 149 TRP A N 1
ATOM 1155 C CA . TRP A 1 149 ? 3.649 2.217 -7.869 1.00 85.75 149 TRP A CA 1
ATOM 1156 C C . TRP A 1 149 ? 4.823 1.438 -7.282 1.00 85.75 149 TRP A C 1
ATOM 1158 O O . TRP A 1 149 ? 5.945 1.928 -7.274 1.00 85.75 149 TRP A O 1
ATOM 1168 N N . ALA A 1 150 ? 4.574 0.221 -6.803 1.00 85.81 150 ALA A N 1
ATOM 1169 C CA . ALA A 1 150 ? 5.611 -0.629 -6.227 1.00 85.81 150 ALA A CA 1
ATOM 1170 C C . ALA A 1 150 ? 6.239 -1.524 -7.299 1.00 85.81 150 ALA A C 1
ATOM 1172 O O . ALA A 1 150 ? 5.514 -2.097 -8.117 1.00 85.81 150 ALA A O 1
ATOM 1173 N N . LEU A 1 151 ? 7.560 -1.689 -7.270 1.00 88.19 151 LEU A N 1
ATOM 1174 C CA . LEU A 1 151 ? 8.251 -2.736 -8.019 1.00 88.19 151 LEU A CA 1
ATOM 1175 C C . LEU A 1 151 ? 8.073 -4.065 -7.277 1.00 88.19 151 LEU A C 1
ATOM 1177 O O . LEU A 1 151 ? 8.505 -4.208 -6.135 1.00 88.19 151 LEU A O 1
ATOM 1181 N N . LEU A 1 152 ? 7.404 -5.022 -7.916 1.00 85.00 152 LEU A N 1
ATOM 1182 C CA . LEU A 1 152 ? 7.072 -6.318 -7.320 1.00 85.00 152 LEU A CA 1
ATOM 1183 C C . LEU A 1 152 ? 8.119 -7.387 -7.627 1.00 85.00 152 LEU A C 1
ATOM 1185 O O . LEU A 1 152 ? 8.430 -8.193 -6.753 1.00 85.00 152 LEU A O 1
ATOM 1189 N N . SER A 1 153 ? 8.647 -7.392 -8.853 1.00 86.38 153 SER A N 1
ATOM 1190 C CA . SER A 1 153 ? 9.657 -8.352 -9.305 1.00 86.38 153 SER A CA 1
ATOM 1191 C C . SER A 1 153 ? 10.467 -7.809 -10.475 1.00 86.38 153 SER A C 1
ATOM 1193 O O . SER A 1 153 ? 9.944 -7.033 -11.283 1.00 86.38 153 SER A O 1
ATOM 1195 N N . VAL A 1 154 ? 11.691 -8.309 -10.610 1.00 88.88 154 VAL A N 1
ATOM 1196 C CA . VAL A 1 154 ? 12.564 -8.125 -11.775 1.00 88.88 154 VAL A CA 1
ATOM 1197 C C . VAL A 1 154 ? 12.781 -9.501 -12.402 1.00 88.88 154 VAL A C 1
ATOM 1199 O O . VAL A 1 154 ? 13.097 -10.442 -11.687 1.00 88.88 154 VAL A O 1
ATOM 1202 N N . ASP A 1 155 ? 12.510 -9.653 -13.698 1.00 86.38 155 ASP A N 1
ATOM 1203 C CA . ASP A 1 155 ? 12.610 -10.915 -14.457 1.00 86.38 155 ASP A CA 1
ATOM 1204 C C . ASP A 1 155 ? 11.860 -12.120 -13.850 1.00 86.38 155 ASP A C 1
ATOM 1206 O O . ASP A 1 155 ? 12.135 -13.275 -14.166 1.00 86.38 155 ASP A O 1
ATOM 1210 N N . GLY A 1 156 ? 10.853 -11.858 -13.010 1.00 69.88 156 GLY A N 1
ATOM 1211 C CA . GLY A 1 156 ? 10.098 -12.889 -12.291 1.00 69.88 156 GLY A CA 1
ATOM 1212 C C . GLY A 1 156 ? 10.740 -13.352 -10.976 1.00 69.88 156 GLY A C 1
ATOM 1213 O O . GLY A 1 156 ? 10.175 -14.213 -10.303 1.00 69.88 156 GLY A O 1
ATOM 1214 N N . CYS A 1 157 ? 11.867 -12.765 -10.565 1.00 67.06 157 CYS A N 1
ATOM 1215 C CA . CYS A 1 157 ? 12.513 -13.017 -9.279 1.00 67.06 157 CYS A CA 1
ATOM 1216 C C . CYS A 1 157 ? 11.932 -12.096 -8.189 1.00 67.06 157 CYS A C 1
ATOM 1218 O O . CYS A 1 157 ? 12.440 -11.013 -7.904 1.00 67.06 157 CYS A O 1
ATOM 1220 N N . GLU A 1 158 ? 10.827 -12.512 -7.564 1.00 66.88 158 GLU A N 1
ATOM 1221 C CA . GLU A 1 158 ? 10.203 -11.775 -6.445 1.00 66.88 158 GLU A CA 1
ATOM 1222 C C . GLU A 1 158 ? 11.053 -11.812 -5.156 1.00 66.88 158 GLU A C 1
ATOM 1224 O O . GLU A 1 158 ? 10.971 -10.903 -4.328 1.00 66.88 158 GLU A O 1
ATOM 1229 N N . ALA A 1 159 ? 11.884 -12.846 -4.985 1.00 64.44 159 ALA A N 1
ATOM 1230 C CA . ALA A 1 159 ? 12.607 -13.119 -3.742 1.00 64.44 159 ALA A CA 1
ATOM 1231 C C . ALA A 1 159 ? 13.677 -12.063 -3.409 1.00 64.44 159 ALA A C 1
ATOM 1233 O O . ALA A 1 159 ? 13.833 -11.681 -2.254 1.00 64.44 159 ALA A O 1
ATOM 1234 N N . GLU A 1 160 ? 14.382 -11.540 -4.412 1.00 70.00 160 GLU A N 1
ATOM 1235 C CA . GLU A 1 160 ? 15.512 -10.619 -4.212 1.00 70.00 160 GLU A CA 1
ATOM 1236 C C . GLU A 1 160 ? 15.063 -9.260 -3.660 1.00 70.00 160 GLU A C 1
ATOM 1238 O O . GLU A 1 160 ? 15.745 -8.659 -2.830 1.00 70.00 160 GLU A O 1
ATOM 1243 N N . LEU A 1 161 ? 13.867 -8.808 -4.047 1.00 71.75 161 LEU A N 1
ATOM 1244 C CA . LEU A 1 161 ? 13.259 -7.584 -3.525 1.00 71.75 161 LEU A CA 1
ATOM 1245 C C . LEU A 1 161 ? 12.694 -7.760 -2.107 1.00 71.75 161 LEU A C 1
ATOM 1247 O O . LEU A 1 161 ? 12.432 -6.768 -1.429 1.00 71.75 161 LEU A O 1
ATOM 1251 N N . GLN A 1 162 ? 12.492 -8.990 -1.635 1.00 68.00 162 GLN A N 1
ATOM 1252 C CA . GLN A 1 162 ? 11.961 -9.270 -0.296 1.00 68.00 162 GLN A CA 1
ATOM 1253 C C . GLN A 1 162 ? 13.062 -9.453 0.760 1.00 68.00 162 GLN A C 1
ATOM 1255 O O . GLN A 1 162 ? 12.778 -9.324 1.947 1.00 68.00 162 GLN A O 1
ATOM 1260 N N . SER A 1 163 ? 14.311 -9.682 0.342 1.00 70.06 163 SER A N 1
ATOM 1261 C CA . SER A 1 163 ? 15.434 -10.028 1.226 1.00 70.06 163 SER A CA 1
ATOM 1262 C C . SER A 1 163 ? 15.929 -8.902 2.146 1.00 70.06 163 SER A C 1
ATOM 1264 O O . SER A 1 163 ? 16.597 -9.192 3.134 1.00 70.06 163 SER A O 1
ATOM 1266 N N . GLY A 1 164 ? 15.624 -7.631 1.855 1.00 74.94 164 GLY A N 1
ATOM 1267 C CA . GLY A 1 164 ? 15.983 -6.492 2.715 1.00 74.94 164 GLY A CA 1
ATOM 1268 C C . GLY A 1 164 ? 16.294 -5.195 1.953 1.00 74.94 164 GLY A C 1
ATOM 1269 O O . GLY A 1 164 ? 16.354 -5.211 0.720 1.00 74.94 164 GLY A O 1
ATOM 1270 N N . PRO A 1 165 ? 16.498 -4.065 2.659 1.00 75.44 165 PRO A N 1
ATOM 1271 C CA . PRO A 1 165 ? 16.702 -2.749 2.044 1.00 75.44 165 PRO A CA 1
ATOM 1272 C C . PRO A 1 165 ? 17.963 -2.689 1.169 1.00 75.44 165 PRO A C 1
ATOM 1274 O O . PRO A 1 165 ? 17.897 -2.221 0.034 1.00 75.44 165 PRO A O 1
ATOM 1277 N N . GLU A 1 166 ? 19.087 -3.249 1.623 1.00 78.94 166 GLU A N 1
ATOM 1278 C CA . GLU A 1 166 ? 20.333 -3.286 0.839 1.00 78.94 166 GLU A CA 1
ATOM 1279 C C . GLU A 1 166 ? 20.185 -4.095 -0.458 1.00 78.94 166 GLU A C 1
ATOM 1281 O O . GLU A 1 166 ? 20.598 -3.644 -1.529 1.00 78.94 166 GLU A O 1
ATOM 1286 N N . ALA A 1 167 ? 19.531 -5.261 -0.388 1.00 80.06 167 ALA A N 1
ATOM 1287 C CA . ALA A 1 167 ? 19.273 -6.107 -1.553 1.00 80.06 167 ALA A CA 1
ATOM 1288 C C . ALA A 1 167 ? 18.396 -5.379 -2.587 1.00 80.06 167 ALA A C 1
ATOM 1290 O O . ALA A 1 167 ? 18.709 -5.370 -3.777 1.00 80.06 167 ALA A O 1
ATOM 1291 N N . ARG A 1 168 ? 17.349 -4.676 -2.131 1.00 82.56 168 ARG A N 1
ATOM 1292 C CA . ARG A 1 168 ? 16.494 -3.836 -2.986 1.00 82.56 168 ARG A CA 1
ATOM 1293 C C . ARG A 1 168 ? 17.291 -2.744 -3.695 1.00 82.56 168 ARG A C 1
ATOM 1295 O O . ARG A 1 168 ? 17.142 -2.566 -4.904 1.00 82.56 168 ARG A O 1
ATOM 1302 N N . GLN A 1 169 ? 18.154 -2.034 -2.965 1.00 80.75 169 GLN A N 1
ATOM 1303 C CA . GLN A 1 169 ? 19.013 -1.002 -3.551 1.00 80.75 169 GLN A CA 1
ATOM 1304 C C . GLN A 1 169 ? 19.961 -1.593 -4.601 1.00 80.75 169 GLN A C 1
ATOM 1306 O O . GLN A 1 169 ? 20.161 -0.990 -5.658 1.00 80.75 169 GLN A O 1
ATOM 1311 N N . GLN A 1 170 ? 20.532 -2.771 -4.337 1.00 82.94 170 GLN A N 1
ATOM 1312 C CA . GLN A 1 170 ? 21.425 -3.448 -5.273 1.00 82.94 170 GLN A CA 1
ATOM 1313 C C . GLN A 1 170 ? 20.700 -3.850 -6.562 1.00 82.94 170 GLN A C 1
ATOM 1315 O O . GLN A 1 170 ? 21.200 -3.548 -7.646 1.00 82.94 170 GLN A O 1
ATOM 1320 N N . VAL A 1 171 ? 19.510 -4.452 -6.449 1.00 85.31 171 VAL A N 1
ATOM 1321 C CA . VAL A 1 171 ? 18.672 -4.833 -7.597 1.00 85.31 171 VAL A CA 1
ATOM 1322 C C . VAL A 1 171 ? 18.361 -3.612 -8.457 1.00 85.31 171 VAL A C 1
ATOM 1324 O O . VAL A 1 171 ? 18.645 -3.615 -9.652 1.00 85.31 171 VAL A O 1
ATOM 1327 N N . VAL A 1 172 ? 17.864 -2.532 -7.846 1.00 85.25 172 VAL A N 1
ATOM 1328 C CA . VAL A 1 172 ? 17.525 -1.291 -8.558 1.00 85.25 172 VAL A CA 1
ATOM 1329 C C . VAL A 1 172 ? 18.743 -0.687 -9.263 1.00 85.25 172 VAL A C 1
ATOM 1331 O O . VAL A 1 172 ? 18.654 -0.287 -10.422 1.00 85.25 172 VAL A O 1
ATOM 1334 N N . ARG A 1 173 ? 19.911 -0.667 -8.605 1.00 83.31 173 ARG A N 1
ATOM 1335 C CA . ARG A 1 173 ? 21.158 -0.153 -9.198 1.00 83.31 173 ARG A CA 1
ATOM 1336 C C . ARG A 1 173 ? 21.652 -0.994 -10.373 1.00 83.31 173 ARG A C 1
ATOM 1338 O O . ARG A 1 173 ? 22.229 -0.434 -11.312 1.00 83.31 173 ARG A O 1
ATOM 1345 N N . ALA A 1 174 ? 21.422 -2.303 -10.318 1.00 85.50 174 ALA A N 1
ATOM 1346 C CA . ALA A 1 174 ? 21.825 -3.265 -11.333 1.00 85.50 174 ALA A CA 1
ATOM 1347 C C . ALA A 1 174 ? 20.863 -3.346 -12.531 1.00 85.50 174 ALA A C 1
ATOM 1349 O O . ALA A 1 174 ? 21.233 -3.944 -13.538 1.00 85.50 174 ALA A O 1
ATOM 1350 N N . LEU A 1 175 ? 19.676 -2.723 -12.469 1.00 87.88 175 LEU A N 1
ATOM 1351 C CA . LEU A 1 175 ? 18.699 -2.744 -13.563 1.00 87.88 175 LEU A CA 1
ATOM 1352 C C . LEU A 1 175 ? 19.306 -2.229 -14.867 1.00 87.88 175 LEU A C 1
ATOM 1354 O O . LEU A 1 175 ? 19.624 -1.044 -15.000 1.00 87.88 175 LEU A O 1
ATOM 1358 N N . ARG A 1 176 ? 19.451 -3.118 -15.846 1.00 87.75 176 ARG A N 1
ATOM 1359 C CA . ARG A 1 176 ? 19.886 -2.798 -17.203 1.00 87.75 176 ARG A CA 1
ATOM 1360 C C . ARG A 1 176 ? 19.062 -3.631 -18.181 1.00 87.75 176 ARG A C 1
ATOM 1362 O O . ARG A 1 176 ? 18.851 -4.809 -17.910 1.00 87.75 176 ARG A O 1
ATOM 1369 N N . PRO A 1 177 ? 18.584 -3.047 -19.288 1.00 89.00 177 PRO A N 1
ATOM 1370 C CA . PRO A 1 177 ? 17.967 -3.837 -20.340 1.00 89.00 177 PRO A CA 1
ATOM 1371 C C . PRO A 1 177 ? 18.961 -4.849 -20.939 1.00 89.00 177 PRO A C 1
ATOM 1373 O O . PRO A 1 177 ? 20.162 -4.565 -20.966 1.00 89.00 177 PRO A O 1
ATOM 1376 N N . PRO A 1 178 ? 18.489 -6.007 -21.433 1.00 91.50 178 PRO A N 1
ATOM 1377 C CA . PRO A 1 178 ? 17.090 -6.413 -21.508 1.00 91.50 178 PRO A CA 1
ATOM 1378 C C . PRO A 1 178 ? 16.565 -6.917 -20.154 1.00 91.50 178 PRO A C 1
ATOM 1380 O O . PRO A 1 178 ? 17.192 -7.757 -19.520 1.00 91.50 178 PRO A O 1
ATOM 1383 N N . VAL A 1 179 ? 15.415 -6.402 -19.711 1.00 92.44 179 VAL A N 1
ATOM 1384 C CA . VAL A 1 179 ? 14.833 -6.740 -18.400 1.00 92.44 179 VAL A CA 1
ATOM 1385 C C . VAL A 1 179 ? 13.319 -6.601 -18.428 1.00 92.44 179 VAL A C 1
ATOM 1387 O O . VAL A 1 179 ? 12.771 -5.724 -19.097 1.00 92.44 179 VAL A O 1
ATOM 1390 N N . THR A 1 180 ? 12.616 -7.445 -17.683 1.00 93.31 180 THR A N 1
ATOM 1391 C CA . THR A 1 180 ? 11.175 -7.331 -17.478 1.00 93.31 180 THR A CA 1
ATOM 1392 C C . THR A 1 180 ? 10.863 -6.922 -16.050 1.00 93.31 180 THR A C 1
ATOM 1394 O O . THR A 1 180 ? 11.196 -7.622 -15.101 1.00 93.31 180 THR A O 1
ATOM 1397 N N . LEU A 1 181 ? 10.161 -5.805 -15.895 1.00 93.38 181 LEU A N 1
ATOM 1398 C CA . LEU A 1 181 ? 9.742 -5.285 -14.601 1.00 93.38 181 LEU A CA 1
ATOM 1399 C C . LEU A 1 181 ? 8.255 -5.551 -14.389 1.00 93.38 181 LEU A C 1
ATOM 1401 O O . LEU A 1 181 ? 7.437 -5.342 -15.290 1.00 93.38 181 LEU A O 1
ATOM 1405 N N . GLU A 1 182 ? 7.894 -5.990 -13.187 1.00 90.81 182 GLU A N 1
ATOM 1406 C CA . GLU A 1 182 ? 6.499 -6.089 -12.770 1.00 90.81 182 GLU A CA 1
ATOM 1407 C C . GLU A 1 182 ? 6.192 -5.049 -11.699 1.00 90.81 182 GLU A C 1
ATOM 1409 O O . GLU A 1 182 ? 6.840 -4.993 -10.655 1.00 90.81 182 GLU A O 1
ATOM 1414 N N . PHE A 1 183 ? 5.169 -4.240 -11.955 1.00 89.44 183 PHE A N 1
ATOM 1415 C CA . PHE A 1 183 ? 4.714 -3.185 -11.067 1.00 89.44 183 PHE A CA 1
ATOM 1416 C C . PHE A 1 183 ? 3.343 -3.507 -10.492 1.00 89.44 183 PHE A C 1
ATOM 1418 O O . PHE A 1 183 ? 2.467 -4.026 -11.185 1.00 89.44 183 PHE A O 1
ATOM 1425 N N . GLY A 1 184 ? 3.127 -3.124 -9.240 1.00 85.69 184 GLY A N 1
ATOM 1426 C CA . GLY A 1 184 ? 1.848 -3.211 -8.554 1.00 85.69 184 GLY A CA 1
ATOM 1427 C C . GLY A 1 184 ? 1.326 -1.829 -8.209 1.00 85.69 184 GLY A C 1
ATOM 1428 O O . GLY A 1 184 ? 2.034 -1.035 -7.588 1.00 85.69 184 GLY A O 1
ATOM 1429 N N . ARG A 1 185 ? 0.064 -1.555 -8.548 1.00 75.31 185 ARG A N 1
ATOM 1430 C CA . ARG A 1 185 ? -0.605 -0.351 -8.048 1.00 75.31 185 ARG A CA 1
ATOM 1431 C C . ARG A 1 185 ? -0.668 -0.405 -6.511 1.00 75.31 185 ARG A C 1
ATOM 1433 O O . ARG A 1 185 ? -1.040 -1.462 -5.986 1.00 75.31 185 ARG A O 1
ATOM 1440 N N . PRO A 1 186 ? -0.371 0.692 -5.792 1.00 64.25 186 PRO A N 1
ATOM 1441 C CA . PRO A 1 186 ? -0.631 0.767 -4.361 1.00 64.25 186 PRO A CA 1
ATOM 1442 C C . PRO A 1 186 ? -2.136 0.569 -4.140 1.00 64.25 186 PRO A C 1
ATOM 1444 O O . PRO A 1 186 ? -2.956 1.190 -4.819 1.00 64.25 186 PRO A O 1
ATOM 1447 N N . LEU A 1 187 ? -2.510 -0.358 -3.254 1.00 53.69 187 LEU A N 1
ATOM 1448 C CA . LEU A 1 187 ? -3.912 -0.764 -3.072 1.00 53.69 187 LEU A CA 1
ATOM 1449 C C . LEU A 1 187 ? -4.785 0.363 -2.514 1.00 53.69 187 LEU A C 1
ATOM 1451 O O . LEU A 1 187 ? -5.987 0.373 -2.771 1.00 53.69 187 LEU A O 1
ATOM 1455 N N . ASP A 1 188 ? -4.176 1.320 -1.809 1.00 51.53 188 ASP A N 1
ATOM 1456 C CA . ASP A 1 188 ? -4.898 2.103 -0.800 1.00 51.53 188 ASP A CA 1
ATOM 1457 C C . ASP A 1 188 ? -4.738 3.624 -0.950 1.00 51.53 188 ASP A C 1
ATOM 1459 O O . ASP A 1 188 ? -5.273 4.390 -0.153 1.00 51.53 188 ASP A O 1
ATOM 1463 N N . P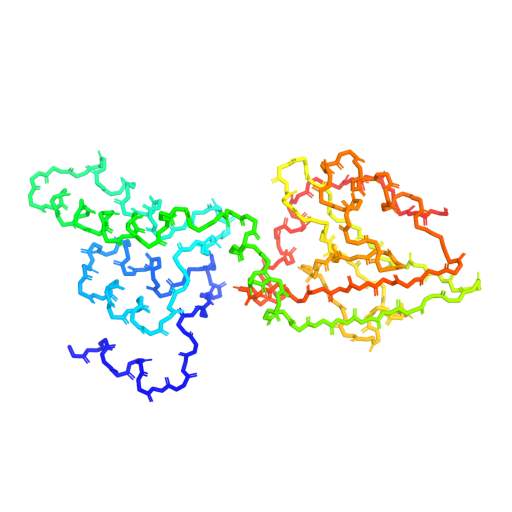HE A 1 189 ? -4.041 4.082 -1.996 1.00 52.16 189 PHE A N 1
ATOM 1464 C CA . PHE A 1 189 ? -3.713 5.496 -2.182 1.00 52.16 189 PHE A CA 1
ATOM 1465 C C . PHE A 1 189 ? -3.931 5.954 -3.636 1.00 52.16 189 PHE A C 1
ATOM 1467 O O . PHE A 1 189 ? -3.347 5.375 -4.558 1.00 52.16 189 PHE A O 1
ATOM 1474 N N . PRO A 1 190 ? -4.743 7.005 -3.871 1.00 51.78 190 PRO A N 1
ATOM 1475 C CA . PRO A 1 190 ? -4.728 7.762 -5.120 1.00 51.78 190 PRO A CA 1
ATOM 1476 C C . PRO A 1 190 ? -3.318 8.292 -5.411 1.00 51.78 190 PRO A C 1
ATOM 1478 O O . PRO A 1 190 ? -2.614 8.708 -4.492 1.00 51.78 190 PRO A O 1
ATOM 1481 N N . GLU A 1 191 ? -2.911 8.304 -6.682 1.00 54.84 191 GLU A N 1
ATOM 1482 C CA . GLU A 1 191 ? -1.568 8.739 -7.111 1.00 54.84 191 GLU A CA 1
ATOM 1483 C C . GLU A 1 191 ? -1.238 10.156 -6.613 1.00 54.84 191 GLU A C 1
ATOM 1485 O O . GLU A 1 191 ? -0.117 10.420 -6.182 1.00 54.84 191 GLU A O 1
ATOM 1490 N N . GLU A 1 192 ? -2.245 11.034 -6.541 1.00 53.91 192 GLU A N 1
ATOM 1491 C CA . GLU A 1 192 ? -2.109 12.410 -6.048 1.00 53.91 192 GLU A CA 1
ATOM 1492 C C . GLU A 1 192 ? -1.642 12.508 -4.585 1.00 53.91 192 GLU A C 1
ATOM 1494 O O . GLU A 1 192 ? -1.100 13.540 -4.192 1.00 53.91 192 GLU A O 1
ATOM 1499 N N . LEU A 1 193 ? -1.842 11.462 -3.772 1.00 53.72 193 LEU A N 1
ATOM 1500 C CA . LEU A 1 193 ? -1.430 11.444 -2.363 1.00 53.72 193 LEU A CA 1
ATOM 1501 C C . LEU A 1 193 ? 0.027 11.012 -2.173 1.00 53.72 193 LEU A C 1
ATOM 1503 O O . LEU A 1 193 ? 0.650 11.426 -1.198 1.00 53.72 193 LEU A O 1
ATOM 1507 N N . TRP A 1 194 ? 0.586 10.249 -3.117 1.00 62.81 194 TRP A N 1
ATOM 1508 C CA . TRP A 1 194 ? 1.991 9.833 -3.083 1.00 62.81 194 TRP A CA 1
ATOM 1509 C C . TRP A 1 194 ? 2.942 10.949 -3.506 1.00 62.81 194 TRP A C 1
ATOM 1511 O O . TRP A 1 194 ? 4.023 11.086 -2.934 1.00 62.81 194 TRP A O 1
ATOM 1521 N N . HIS A 1 195 ? 2.547 11.772 -4.482 1.00 60.06 195 HIS A N 1
ATOM 1522 C CA . HIS A 1 195 ? 3.398 12.836 -5.021 1.00 60.06 195 HIS A CA 1
ATOM 1523 C C . HIS A 1 195 ? 3.968 13.791 -3.949 1.00 60.06 195 HIS A C 1
ATOM 1525 O O . HIS A 1 195 ? 5.176 14.026 -3.971 1.00 60.06 195 HIS A O 1
ATOM 1531 N N . PRO A 1 196 ? 3.184 14.307 -2.978 1.00 57.69 196 PRO A N 1
ATOM 1532 C CA . PRO A 1 196 ? 3.704 15.173 -1.918 1.00 57.69 196 PRO A CA 1
ATOM 1533 C C . PRO A 1 196 ? 4.684 14.463 -0.975 1.00 57.69 196 PRO A C 1
ATOM 1535 O O . PRO A 1 196 ? 5.679 15.057 -0.566 1.00 57.69 196 PRO A O 1
ATOM 1538 N N . GLN A 1 197 ? 4.426 13.196 -0.641 1.00 58.59 197 GLN A N 1
ATOM 1539 C CA . GLN A 1 197 ? 5.260 12.415 0.279 1.00 58.59 197 GLN A CA 1
ATOM 1540 C C . GLN A 1 197 ? 6.602 12.054 -0.365 1.00 58.59 197 GLN A C 1
ATOM 1542 O O . GLN A 1 197 ? 7.659 12.301 0.210 1.00 58.59 197 GLN A O 1
ATOM 1547 N N . LEU A 1 198 ? 6.563 11.574 -1.609 1.00 61.84 198 LEU A N 1
ATOM 1548 C CA . LEU A 1 198 ? 7.751 11.301 -2.415 1.00 61.84 198 LEU A CA 1
ATOM 1549 C C . LEU A 1 198 ? 8.543 12.581 -2.731 1.00 61.84 198 LEU A C 1
ATOM 1551 O O . LEU A 1 198 ? 9.762 12.532 -2.892 1.00 61.84 198 LEU A O 1
ATOM 1555 N N . ALA A 1 199 ? 7.884 13.740 -2.824 1.00 60.22 199 ALA A N 1
ATOM 1556 C CA . ALA A 1 199 ? 8.547 15.031 -3.009 1.00 60.22 199 ALA A CA 1
ATOM 1557 C C . ALA A 1 199 ? 9.259 15.524 -1.737 1.00 60.22 199 ALA A C 1
ATOM 1559 O O . ALA A 1 199 ? 10.350 16.085 -1.849 1.00 60.22 199 ALA A O 1
ATOM 1560 N N . ALA A 1 200 ? 8.667 15.306 -0.557 1.00 56.59 200 ALA A N 1
ATOM 1561 C CA . ALA A 1 200 ? 9.234 15.697 0.736 1.00 56.59 200 ALA A CA 1
ATOM 1562 C C . ALA A 1 200 ? 10.392 14.792 1.190 1.00 56.59 200 ALA A C 1
ATOM 1564 O O . ALA A 1 200 ? 11.268 15.239 1.931 1.00 56.59 200 ALA A O 1
ATOM 1565 N N . ALA A 1 201 ? 10.413 13.538 0.738 1.00 57.19 201 ALA A N 1
ATOM 1566 C CA . ALA A 1 201 ? 11.442 12.586 1.115 1.00 57.19 201 ALA A CA 1
ATOM 1567 C C . ALA A 1 201 ? 12.811 12.912 0.471 1.00 57.19 201 ALA A C 1
ATOM 1569 O O . ALA A 1 201 ? 12.867 13.391 -0.680 1.00 57.19 201 ALA A O 1
ATOM 1570 N N . PRO A 1 202 ? 13.927 12.663 1.192 1.00 56.56 202 PRO A N 1
ATOM 1571 C CA . PRO A 1 202 ? 15.264 13.026 0.741 1.00 56.56 202 PRO A CA 1
ATOM 1572 C C . PRO A 1 202 ? 15.541 12.495 -0.671 1.00 56.56 202 PRO A C 1
ATOM 1574 O O . PRO A 1 202 ? 15.134 11.403 -1.073 1.00 56.56 202 PRO A O 1
ATOM 1577 N N . ARG A 1 203 ? 16.171 13.336 -1.497 1.00 54.34 203 ARG A N 1
ATOM 1578 C CA . ARG A 1 203 ? 16.562 12.957 -2.857 1.00 54.34 203 ARG A CA 1
ATOM 1579 C C . ARG A 1 203 ? 17.758 12.034 -2.758 1.00 54.34 203 ARG A C 1
ATOM 1581 O O . ARG A 1 203 ? 18.867 12.536 -2.579 1.00 54.34 203 ARG A O 1
ATOM 1588 N N . ASP A 1 204 ? 17.546 10.732 -2.922 1.00 49.97 204 ASP A N 1
ATOM 1589 C CA . ASP A 1 204 ? 18.683 9.872 -3.203 1.00 49.97 204 ASP A CA 1
ATOM 1590 C C . ASP A 1 204 ? 19.220 10.259 -4.588 1.00 49.97 204 ASP A C 1
ATOM 1592 O O . ASP A 1 204 ? 18.548 10.186 -5.624 1.00 49.97 204 ASP A O 1
ATOM 1596 N N . ARG A 1 205 ? 20.398 10.879 -4.574 1.00 41.84 205 ARG A N 1
ATOM 1597 C CA . ARG A 1 205 ? 21.016 11.474 -5.751 1.00 41.84 205 ARG A CA 1
ATOM 1598 C C . ARG A 1 205 ? 21.636 10.346 -6.559 1.00 41.84 205 ARG A C 1
ATOM 1600 O O . ARG A 1 205 ? 22.763 9.955 -6.268 1.00 41.84 205 ARG A O 1
ATOM 1607 N N . ARG A 1 206 ? 20.954 9.933 -7.629 1.00 38.94 206 ARG A N 1
ATOM 1608 C CA . ARG A 1 206 ? 21.482 9.872 -9.009 1.00 38.94 206 ARG A CA 1
ATOM 1609 C C . ARG A 1 206 ? 20.481 9.138 -9.914 1.00 38.94 206 ARG A C 1
ATOM 1611 O O . ARG A 1 206 ? 20.192 7.978 -9.639 1.00 38.94 206 ARG A O 1
ATOM 1618 N N . PRO A 1 207 ? 20.007 9.746 -11.016 1.00 37.41 207 PRO A N 1
ATOM 1619 C CA . PRO A 1 207 ? 19.430 8.958 -12.097 1.00 37.41 207 PRO A CA 1
ATOM 1620 C C . PRO A 1 207 ? 20.509 7.999 -12.613 1.00 37.41 207 PRO A C 1
ATOM 1622 O O . PRO A 1 207 ? 21.669 8.398 -12.775 1.00 37.41 207 PRO A O 1
ATOM 1625 N N . HIS A 1 208 ? 20.144 6.733 -12.812 1.00 42.91 208 HIS A N 1
ATOM 1626 C CA . HIS A 1 208 ? 21.022 5.747 -13.430 1.00 42.91 208 HIS A CA 1
ATOM 1627 C C . HIS A 1 208 ? 21.408 6.264 -14.823 1.00 42.91 208 HIS A C 1
ATOM 1629 O O . HIS A 1 208 ? 20.557 6.408 -15.698 1.00 42.91 208 HIS A O 1
ATOM 1635 N N . ARG A 1 209 ? 22.682 6.638 -14.974 1.00 32.34 209 ARG A N 1
ATOM 1636 C CA . ARG A 1 209 ? 23.316 6.907 -16.266 1.00 32.34 209 ARG A CA 1
ATOM 1637 C C . ARG A 1 209 ? 23.786 5.599 -16.886 1.00 32.34 209 ARG A C 1
ATOM 1639 O O . ARG A 1 209 ? 24.209 4.704 -16.112 1.00 32.34 209 ARG A O 1
#

Radius of gyration: 19.6 Å; chains: 1; bounding box: 52×30×60 Å

Secondary structure (DSSP, 8-state):
-HHHHTTSS---TT---TTTT--HHHHHHHTT-HHHHHHHHHTT--TT---TTS--HHHHHHHHHTT--HHHHHHHHHHHHHHHHHHS-S-HHHHHHHHHHTSPEEEEEE-TT----EEEE--TT-SSEEEEEE-TTSHHHHTT--TTPEEEEETTB-HHHHS-HHHHHHHHHH--SSEEEEEE--SS--HHHHHHHHHHS--------

Organism: NCBI:txid311494

pLDDT: mean 74.19, std 15.42, range [32.34, 93.62]

Sequence (209 aa):
ETTQLLLDVRASPNIASRRGALTPLMLAADSGSVDLCGALLRARADAALKNCNFMNAMDYAMGHQMRHEGETRQRFSAVVRLLDGVLAPTSSAEQAEARRRRRRRRRVAYAENDRIGILWYLDDEADEVLVREVAEEDQAHRAGVRAGWALLSVDGCEAELQSGPEARQQVVRALRPPVTLEFGRPLDFPEELWHPQLAAAPRDRRPHR

InterPro domains:
  IPR002110 Ankyrin repeat [PF00023] (23-51)
  IPR036034 PDZ superfamily [SSF50156] (111-186)
  IPR036770 Ankyrin repeat-containing domain superfamily [G3DSA:1.25.40.20] (1-86)
  IPR036770 Ankyrin repeat-containing domain superfamily [SSF48403] (2-64)

Foldseek 3Di:
DVLVVVLPPPDQQLAADPPQRHGQLLVCLLVLPLVSNVVSVVSVHDQCDATPVRDGSLNNLVVQLVVDDDPSVVSSVSSNVVSCVVVPDPPPVVVVVVQVVPFDKFKFFDAQPADFQWDWDQDQPDQFIWTQAGDCPHRCVVSVHGGGKTFQDKQPPNPQRRPGRVSVVVVVLPDHPRIMIMITDDPRDDRVRRNVVSVPDDDPDDDRD